Protein AF-A0A438JKS6-F1 (afdb_monomer_lite)

Organism: Vitis vinifera (NCBI:txid29760)

Secondary structure (DSSP, 8-state):
--THHHHHHHHHHHHH---------------PPP-TTTTHHHHHHHTT-SS---------------------------SSPPPPGGGGG-SSTTT-TT-SPPPPPPP-SEEEETTEEEESS--PPPTTTTT----S---SS--HHHHHHHHHHHHHHHHHHHHHHHHH-GGGHHHHHHHHHHHHHHHHHHHHHHHHHHHHHHHHHHHHHHHHHHHHHHHHHHHHHHHHHHHHHHHHHHHHHHHHHHHHT-

Structure (mmCIF, N/CA/C/O backbone):
data_AF-A0A438JKS6-F1
#
_entry.id   AF-A0A438JKS6-F1
#
loop_
_atom_site.group_PDB
_atom_site.id
_atom_site.type_symbol
_atom_site.label_atom_id
_atom_site.label_alt_id
_atom_site.label_comp_id
_atom_site.label_asym_id
_atom_site.label_entity_id
_atom_site.label_seq_id
_atom_site.pdbx_PDB_ins_code
_atom_site.Cartn_x
_atom_site.Cartn_y
_atom_site.Cartn_z
_atom_site.occupancy
_atom_site.B_iso_or_equiv
_atom_site.auth_seq_id
_atom_site.auth_comp_id
_atom_site.auth_asym_id
_atom_site.auth_atom_id
_atom_site.pdbx_PDB_model_num
ATOM 1 N N . MET A 1 1 ? -8.478 -15.144 5.777 1.00 33.56 1 MET A N 1
ATOM 2 C CA . MET A 1 1 ? -7.401 -14.224 6.202 1.00 33.56 1 MET A CA 1
ATOM 3 C C . MET A 1 1 ? -7.834 -12.827 5.824 1.00 33.56 1 MET A C 1
ATOM 5 O O . MET A 1 1 ? -8.125 -12.601 4.659 1.00 33.56 1 MET A O 1
ATOM 9 N N . SER A 1 2 ? -8.000 -11.948 6.807 1.00 29.03 2 SER A N 1
ATOM 10 C CA . SER A 1 2 ? -8.488 -10.594 6.555 1.00 29.03 2 SER A CA 1
ATOM 11 C C . SER A 1 2 ? -7.362 -9.730 5.964 1.00 29.03 2 SER A C 1
ATOM 13 O O . SER A 1 2 ? -6.235 -9.837 6.456 1.00 29.03 2 SER A O 1
ATOM 15 N N . PRO A 1 3 ? -7.615 -8.886 4.945 1.00 36.28 3 PRO A N 1
ATOM 16 C CA . PRO A 1 3 ? -6.591 -8.073 4.271 1.00 36.28 3 PRO A CA 1
ATOM 17 C C . PRO A 1 3 ? -5.829 -7.102 5.195 1.00 36.28 3 PRO A C 1
ATOM 19 O O . PRO A 1 3 ? -4.810 -6.545 4.793 1.00 36.28 3 PRO A O 1
ATOM 22 N N . TYR A 1 4 ? -6.261 -6.937 6.448 1.00 40.06 4 TYR A N 1
ATOM 23 C CA . TYR A 1 4 ? -5.635 -6.057 7.436 1.00 40.06 4 TYR A CA 1
ATOM 24 C C . TYR A 1 4 ? -4.245 -6.518 7.922 1.00 40.06 4 TYR A C 1
ATOM 26 O O . TYR A 1 4 ? -3.460 -5.675 8.352 1.00 40.06 4 TYR A O 1
ATOM 34 N N . SER A 1 5 ? -3.876 -7.805 7.817 1.00 33.75 5 SER A N 1
ATOM 35 C CA . SER A 1 5 ? -2.591 -8.294 8.368 1.00 33.75 5 SER A CA 1
ATOM 36 C C . SER A 1 5 ? -1.358 -7.884 7.549 1.00 33.75 5 SER A C 1
ATOM 38 O O . SER A 1 5 ? -0.275 -7.712 8.102 1.00 33.75 5 SER A O 1
ATOM 40 N N . LEU A 1 6 ? -1.510 -7.693 6.236 1.00 38.75 6 LEU A N 1
ATOM 41 C CA . LEU A 1 6 ? -0.429 -7.241 5.346 1.00 38.75 6 LEU A CA 1
ATOM 42 C C . LEU A 1 6 ? -0.169 -5.730 5.460 1.00 38.75 6 LEU A C 1
ATOM 44 O O . LEU A 1 6 ? 0.929 -5.264 5.156 1.00 38.75 6 LEU A O 1
ATOM 48 N N . VAL A 1 7 ? -1.149 -4.965 5.949 1.00 46.59 7 VAL A N 1
ATOM 49 C CA . VAL A 1 7 ? -1.045 -3.506 6.097 1.00 46.59 7 VAL A CA 1
ATOM 50 C C . VAL A 1 7 ? -0.086 -3.120 7.232 1.00 46.59 7 VAL A C 1
ATOM 52 O O . VAL A 1 7 ? 0.659 -2.151 7.090 1.00 46.59 7 VAL A O 1
ATOM 55 N N . CYS A 1 8 ? -0.013 -3.913 8.307 1.00 40.25 8 CYS A N 1
ATOM 56 C CA . CYS A 1 8 ? 0.903 -3.665 9.429 1.00 40.25 8 CYS A CA 1
ATOM 57 C C . CYS A 1 8 ? 2.386 -3.865 9.075 1.00 40.25 8 CYS A C 1
ATOM 59 O O . CYS A 1 8 ? 3.236 -3.145 9.593 1.00 40.25 8 CYS A O 1
ATOM 61 N N . ILE A 1 9 ? 2.714 -4.799 8.176 1.00 43.12 9 ILE A N 1
ATOM 62 C CA . ILE A 1 9 ? 4.112 -5.095 7.816 1.00 43.12 9 ILE A CA 1
ATOM 63 C C . ILE A 1 9 ? 4.700 -3.974 6.941 1.00 43.12 9 ILE A C 1
ATOM 65 O O . ILE A 1 9 ? 5.855 -3.594 7.113 1.00 43.12 9 ILE A O 1
ATOM 69 N N . ALA A 1 10 ? 3.893 -3.368 6.063 1.00 39.31 10 ALA A N 1
ATOM 70 C CA . ALA A 1 10 ? 4.326 -2.230 5.248 1.00 39.31 10 ALA A CA 1
ATOM 71 C C . ALA A 1 10 ? 4.466 -0.924 6.058 1.00 39.31 10 ALA A C 1
ATOM 73 O O . ALA A 1 10 ? 5.314 -0.093 5.736 1.00 39.31 10 ALA A O 1
ATOM 74 N N . ALA A 1 11 ? 3.676 -0.749 7.127 1.00 43.50 11 ALA A N 1
ATOM 75 C CA . ALA A 1 11 ? 3.741 0.430 7.994 1.00 43.50 11 ALA A CA 1
ATOM 76 C C . ALA A 1 11 ? 5.076 0.540 8.758 1.00 43.50 11 ALA A C 1
ATOM 78 O O . ALA A 1 11 ? 5.565 1.644 8.984 1.00 43.50 11 ALA A O 1
ATOM 79 N N . LEU A 1 12 ? 5.706 -0.590 9.095 1.00 46.19 12 LEU A N 1
ATOM 80 C CA . LEU A 1 12 ? 7.035 -0.615 9.716 1.00 46.19 12 LEU A CA 1
ATOM 81 C C . LEU A 1 12 ? 8.143 -0.164 8.751 1.00 46.19 12 LEU A C 1
ATOM 83 O O . LEU A 1 12 ? 9.063 0.526 9.175 1.00 46.19 12 LEU A O 1
ATOM 87 N N . HIS A 1 13 ? 8.031 -0.460 7.455 1.00 43.19 13 HIS A N 1
ATOM 88 C CA . HIS A 1 13 ? 9.034 -0.033 6.472 1.00 43.19 13 HIS A CA 1
ATOM 89 C C . HIS A 1 13 ? 9.020 1.486 6.238 1.00 43.19 13 HIS A C 1
ATOM 91 O O . HIS A 1 13 ? 10.069 2.095 6.084 1.00 43.19 13 HIS A O 1
ATOM 97 N N . VAL A 1 14 ? 7.845 2.124 6.282 1.00 44.59 14 VAL A N 1
ATOM 98 C CA . VAL A 1 14 ? 7.713 3.582 6.086 1.00 44.59 14 VAL A CA 1
ATOM 99 C C . VAL A 1 14 ? 8.190 4.385 7.307 1.00 44.59 14 VAL A C 1
ATOM 101 O O . VAL A 1 14 ? 8.540 5.555 7.181 1.00 44.59 14 VAL A O 1
ATOM 104 N N . ILE A 1 15 ? 8.221 3.779 8.498 1.00 42.91 15 ILE A N 1
ATOM 105 C CA . ILE A 1 15 ? 8.655 4.457 9.731 1.00 42.91 15 ILE A CA 1
ATOM 106 C C . ILE A 1 15 ? 10.175 4.346 9.951 1.00 42.91 15 ILE A C 1
ATOM 108 O O . ILE A 1 15 ? 10.743 5.229 10.592 1.00 42.91 15 ILE A O 1
ATOM 112 N N . TYR A 1 16 ? 10.835 3.310 9.420 1.00 42.34 16 TYR A N 1
ATOM 113 C CA . TYR A 1 16 ? 12.239 2.999 9.728 1.00 42.34 16 TYR A CA 1
ATOM 114 C C . TYR A 1 16 ? 13.240 3.207 8.578 1.00 42.34 16 TYR A C 1
ATOM 116 O O . TYR A 1 16 ? 14.436 3.066 8.818 1.00 42.34 16 TYR A O 1
ATOM 124 N N . ASP A 1 17 ? 12.801 3.582 7.373 1.00 37.00 17 ASP A N 1
ATOM 125 C CA . ASP A 1 17 ? 13.686 3.765 6.205 1.00 37.00 17 ASP A CA 1
ATOM 126 C C . ASP A 1 17 ? 14.121 5.228 5.983 1.00 37.00 17 ASP A C 1
ATOM 128 O O . ASP A 1 17 ? 14.167 5.732 4.867 1.00 37.00 17 ASP A O 1
ATOM 132 N N . GLU A 1 18 ? 14.437 5.929 7.073 1.00 37.00 18 GLU A N 1
ATOM 133 C CA . GLU A 1 18 ? 15.181 7.193 7.036 1.00 37.00 18 GLU A CA 1
ATOM 134 C C . GLU A 1 18 ? 16.476 6.985 7.829 1.00 37.00 18 GLU A C 1
ATOM 136 O O . GLU A 1 18 ? 16.593 7.347 9.003 1.00 37.00 18 GLU A O 1
ATOM 141 N N . GLY A 1 19 ? 17.449 6.326 7.193 1.00 32.12 19 GLY A N 1
ATOM 142 C CA . GLY A 1 19 ? 18.841 6.412 7.627 1.00 32.12 19 GLY A CA 1
ATOM 143 C C . GLY A 1 19 ? 19.309 7.872 7.544 1.00 32.12 19 GLY A C 1
ATOM 144 O O . GLY A 1 19 ? 18.881 8.597 6.645 1.00 32.12 19 GLY A O 1
ATOM 145 N N . PRO A 1 20 ? 20.158 8.347 8.471 1.00 33.03 20 PRO A N 1
ATOM 146 C CA . PRO A 1 20 ? 20.520 9.754 8.516 1.00 33.03 20 PRO A CA 1
ATOM 147 C C . PRO A 1 20 ? 21.321 10.129 7.266 1.00 33.03 20 PRO A C 1
ATOM 149 O O . PRO A 1 20 ? 22.361 9.538 6.973 1.00 33.03 20 PRO A O 1
ATOM 152 N N . THR A 1 21 ? 20.858 11.151 6.550 1.00 33.53 21 THR A N 1
ATOM 153 C CA . THR A 1 21 ? 21.679 11.889 5.590 1.00 33.53 21 THR A CA 1
ATOM 154 C C . THR A 1 21 ? 22.879 12.465 6.338 1.00 33.53 21 THR A C 1
ATOM 156 O O . THR A 1 21 ? 22.723 13.311 7.217 1.00 33.53 21 THR A O 1
ATOM 159 N N . SER A 1 22 ? 24.070 11.963 6.023 1.00 26.17 22 SER A N 1
ATOM 160 C CA . SER A 1 22 ? 25.330 12.350 6.648 1.00 26.17 22 SER A CA 1
ATOM 161 C C . SER A 1 22 ? 25.683 13.814 6.381 1.00 26.17 22 SER A C 1
ATOM 163 O O . SER A 1 22 ? 25.861 14.186 5.222 1.00 26.17 22 SER A O 1
ATOM 165 N N . THR A 1 23 ? 25.937 14.576 7.443 1.00 31.39 23 THR A N 1
ATOM 166 C CA . THR A 1 23 ? 27.013 15.576 7.485 1.00 31.39 23 THR A CA 1
ATOM 167 C C . THR A 1 23 ? 27.609 15.601 8.895 1.00 31.39 23 THR A C 1
ATOM 169 O O . THR A 1 23 ? 26.876 15.794 9.858 1.00 31.39 23 THR A O 1
ATOM 172 N N . ASP A 1 24 ? 28.931 15.427 8.945 1.00 25.25 24 ASP A N 1
ATOM 173 C CA . ASP A 1 24 ? 29.884 15.596 10.054 1.00 25.25 24 ASP A CA 1
ATOM 174 C C . ASP A 1 24 ? 30.029 14.537 11.171 1.00 25.25 24 ASP A C 1
ATOM 176 O O . ASP A 1 24 ? 29.167 14.332 12.015 1.00 25.25 24 ASP A O 1
ATOM 180 N N . GLY A 1 25 ? 31.215 13.904 11.167 1.00 28.62 25 GLY A N 1
ATOM 181 C CA . GLY A 1 25 ? 32.227 14.078 12.217 1.00 28.62 25 GLY A CA 1
ATOM 182 C C . GLY A 1 25 ? 31.977 13.504 13.616 1.00 28.62 25 GLY A C 1
ATOM 183 O O . GLY A 1 25 ? 31.299 14.119 14.424 1.00 28.62 25 GLY A O 1
ATOM 184 N N . THR A 1 26 ? 32.705 12.419 13.922 1.00 29.67 26 THR A N 1
ATOM 185 C CA . THR A 1 26 ? 33.167 11.982 15.263 1.00 29.67 26 THR A CA 1
ATOM 186 C C . THR A 1 26 ? 32.095 11.657 16.314 1.00 29.67 26 THR A C 1
ATOM 188 O O . THR A 1 26 ? 31.571 12.548 16.962 1.00 29.67 26 THR A O 1
ATOM 191 N N . ASP A 1 27 ? 31.819 10.373 16.563 1.00 25.69 27 ASP A N 1
ATOM 192 C CA . ASP A 1 27 ? 32.458 9.617 17.656 1.00 25.69 27 ASP A CA 1
ATOM 193 C C . ASP A 1 27 ? 31.927 8.172 17.700 1.00 25.69 27 ASP A C 1
ATOM 195 O O . ASP A 1 27 ? 30.746 7.899 17.468 1.00 25.69 27 ASP A O 1
ATOM 199 N N . ALA A 1 28 ? 32.817 7.223 17.970 1.00 35.25 28 ALA A N 1
ATOM 200 C CA . ALA A 1 28 ? 32.499 5.805 18.047 1.00 35.25 28 ALA A CA 1
ATOM 201 C C . ALA A 1 28 ? 32.073 5.445 19.477 1.00 35.25 28 ALA A C 1
ATOM 203 O O . ALA A 1 28 ? 32.872 5.505 20.406 1.00 35.25 28 ALA A O 1
ATOM 204 N N . THR A 1 29 ? 30.833 4.993 19.675 1.00 28.16 29 THR A N 1
ATOM 205 C CA . THR A 1 29 ? 30.467 4.195 20.856 1.00 28.16 29 THR A CA 1
ATOM 206 C C . THR A 1 29 ? 29.453 3.128 20.467 1.00 28.16 29 THR A C 1
ATOM 208 O O . THR A 1 29 ? 28.267 3.367 20.254 1.00 28.16 29 THR A O 1
ATOM 211 N N . THR A 1 30 ? 29.980 1.914 20.371 1.00 38.38 30 THR A N 1
ATOM 212 C CA . THR A 1 30 ? 29.298 0.646 20.141 1.00 38.38 30 THR A CA 1
ATOM 213 C C . THR A 1 30 ? 28.184 0.414 21.166 1.00 38.38 30 THR A C 1
ATOM 215 O O . THR A 1 30 ? 28.447 0.121 22.331 1.00 38.38 30 THR A O 1
ATOM 218 N N . ARG A 1 31 ? 26.924 0.454 20.726 1.00 29.67 31 ARG A N 1
ATOM 219 C CA . ARG A 1 31 ? 25.822 -0.272 21.376 1.00 29.67 31 ARG A CA 1
ATOM 220 C C . ARG A 1 31 ? 25.184 -1.186 20.340 1.00 29.67 31 ARG A C 1
ATOM 222 O O . ARG A 1 31 ? 24.589 -0.725 19.372 1.00 29.67 31 ARG A O 1
ATOM 229 N N . ALA A 1 32 ? 25.386 -2.486 20.531 1.00 28.47 32 ALA A N 1
ATOM 230 C CA . ALA A 1 32 ? 24.865 -3.535 19.669 1.00 28.47 32 ALA A CA 1
ATOM 231 C C . ALA A 1 32 ? 23.328 -3.446 19.572 1.00 28.47 32 ALA A C 1
ATOM 233 O O . ALA A 1 32 ? 22.668 -3.354 20.612 1.00 28.47 32 ALA A O 1
ATOM 234 N N . PRO A 1 33 ? 22.734 -3.488 18.367 1.00 31.78 33 PRO A N 1
ATOM 235 C CA . PRO A 1 33 ? 21.290 -3.553 18.233 1.00 31.78 33 PRO A CA 1
ATOM 236 C C . PRO A 1 33 ? 20.800 -4.945 18.644 1.00 31.78 33 PRO A C 1
ATOM 238 O O . PRO A 1 33 ? 21.305 -5.973 18.189 1.00 31.78 33 PRO A O 1
ATOM 241 N N . ILE A 1 34 ? 19.797 -4.963 19.521 1.00 34.03 34 ILE A N 1
ATOM 242 C CA . ILE A 1 34 ? 19.031 -6.153 19.887 1.00 34.03 34 ILE A CA 1
ATOM 243 C C . ILE A 1 34 ? 18.488 -6.763 18.591 1.00 34.03 34 ILE A C 1
ATOM 245 O O . ILE A 1 34 ? 17.737 -6.127 17.852 1.00 34.03 34 ILE A O 1
ATOM 249 N N . ASN A 1 35 ? 18.914 -7.988 18.297 1.00 34.81 35 ASN A N 1
ATOM 250 C CA . ASN A 1 35 ? 18.598 -8.682 17.058 1.00 34.81 35 ASN A CA 1
ATOM 251 C C . ASN A 1 35 ? 17.134 -9.156 17.092 1.00 34.81 35 ASN A C 1
ATOM 253 O O . ASN A 1 35 ? 16.821 -10.277 17.492 1.00 34.81 35 ASN A O 1
ATOM 257 N N . LEU A 1 36 ? 16.220 -8.269 16.690 1.00 38.56 36 LEU A N 1
ATOM 258 C CA . LEU A 1 36 ? 14.772 -8.499 16.620 1.00 38.56 36 LEU A CA 1
ATOM 259 C C . LEU A 1 36 ? 14.363 -9.429 15.452 1.00 38.56 36 LEU A C 1
ATOM 261 O O . LEU A 1 36 ? 13.179 -9.576 15.162 1.00 38.56 36 LEU A O 1
ATOM 265 N N . ALA A 1 37 ? 15.325 -10.086 14.792 1.00 37.31 37 ALA A N 1
ATOM 266 C CA . ALA A 1 37 ? 15.090 -11.076 13.739 1.00 37.31 37 ALA A CA 1
ATOM 267 C C . ALA A 1 37 ? 14.585 -12.434 14.272 1.00 37.31 37 ALA A C 1
ATOM 269 O O . ALA A 1 37 ? 14.104 -13.260 13.497 1.00 37.31 37 ALA A O 1
ATOM 270 N N . LEU A 1 38 ? 14.657 -12.674 15.587 1.00 41.88 38 LEU A N 1
ATOM 271 C CA . LEU A 1 38 ? 14.276 -13.957 16.195 1.00 41.88 38 LEU A CA 1
ATOM 272 C C . LEU A 1 38 ? 12.879 -13.980 16.835 1.00 41.88 38 LEU A C 1
ATOM 274 O O . LEU A 1 38 ? 12.386 -15.061 17.147 1.00 41.88 38 LEU A O 1
ATOM 278 N N . LEU A 1 39 ? 12.209 -12.834 17.014 1.00 40.88 39 LEU A N 1
ATOM 279 C CA . LEU A 1 39 ? 10.917 -12.801 17.720 1.00 40.88 39 LEU A CA 1
ATOM 280 C C . LEU A 1 39 ? 9.689 -12.886 16.795 1.00 40.88 39 LEU A C 1
ATOM 282 O O . LEU A 1 39 ? 8.607 -13.276 17.227 1.00 40.88 39 LEU A O 1
ATOM 286 N N . VAL A 1 40 ? 9.852 -12.559 15.513 1.00 47.69 40 VAL A N 1
ATOM 287 C CA . VAL A 1 40 ? 8.757 -12.527 14.527 1.00 47.69 40 VAL A CA 1
ATOM 288 C C . VAL A 1 40 ? 8.352 -13.931 14.028 1.00 47.69 40 VAL A C 1
ATOM 290 O O . VAL A 1 40 ? 7.155 -14.175 13.868 1.00 47.69 40 VAL A O 1
ATOM 293 N N . PRO A 1 41 ? 9.265 -14.913 13.848 1.00 43.22 41 PRO A N 1
ATOM 294 C CA . PRO A 1 41 ? 8.869 -16.251 13.387 1.00 43.22 41 PRO A CA 1
ATOM 295 C C . PRO A 1 41 ? 8.170 -17.110 14.452 1.00 43.22 41 PRO A C 1
ATOM 297 O O . PRO A 1 41 ? 7.477 -18.068 14.104 1.00 43.22 41 PRO A O 1
ATOM 300 N N . SER A 1 42 ? 8.360 -16.800 15.736 1.00 35.50 42 SER A N 1
ATOM 301 C CA . SER A 1 42 ? 7.876 -17.615 16.859 1.00 35.50 42 SER A CA 1
ATOM 302 C C . SER A 1 42 ? 6.372 -17.445 17.084 1.00 35.50 42 SER A C 1
ATOM 304 O O . SER A 1 42 ? 5.664 -18.424 17.300 1.00 35.50 42 SER A O 1
ATOM 306 N N . LEU A 1 43 ? 5.855 -16.222 16.930 1.00 38.44 43 LEU A N 1
ATOM 307 C CA . LEU A 1 43 ? 4.422 -15.936 17.070 1.00 38.44 43 LEU A CA 1
ATOM 308 C C . LEU A 1 43 ? 3.610 -16.357 15.834 1.00 38.44 43 LEU A C 1
ATOM 310 O O . LEU A 1 43 ? 2.445 -16.731 15.960 1.00 38.44 43 LEU A O 1
ATOM 314 N N . LEU A 1 44 ? 4.234 -16.383 14.649 1.00 41.69 44 LEU A N 1
ATOM 315 C CA . LEU A 1 44 ? 3.592 -16.829 13.407 1.00 41.69 44 LEU A CA 1
ATOM 316 C C . LEU A 1 44 ? 3.386 -18.355 13.365 1.00 41.69 44 LEU A C 1
ATOM 318 O O . LEU A 1 44 ? 2.476 -18.839 12.694 1.00 41.69 44 LEU A O 1
ATOM 322 N N . ARG A 1 45 ? 4.199 -19.123 14.103 1.00 37.22 45 ARG A N 1
ATOM 323 C CA . ARG A 1 45 ? 4.121 -20.592 14.139 1.00 37.22 45 ARG A CA 1
ATOM 324 C C . ARG A 1 45 ? 3.031 -21.112 15.086 1.00 37.22 45 ARG A C 1
ATOM 326 O O . ARG A 1 45 ? 2.440 -22.147 14.796 1.00 37.22 45 ARG A O 1
ATOM 333 N N . CYS A 1 46 ? 2.700 -20.372 16.147 1.00 34.50 46 CYS A N 1
ATOM 334 C CA . CYS A 1 46 ? 1.626 -20.741 17.079 1.00 34.50 46 CYS A CA 1
ATOM 335 C C . CYS A 1 46 ? 0.216 -20.561 16.486 1.00 34.50 46 CYS A C 1
ATOM 337 O O . CYS A 1 46 ? -0.691 -21.295 16.851 1.00 34.50 46 CYS A O 1
ATOM 339 N N . LEU A 1 47 ? 0.029 -19.634 15.539 1.00 38.22 47 LEU A N 1
ATOM 340 C CA . LEU A 1 47 ? -1.279 -19.349 14.925 1.00 38.22 47 LEU A CA 1
ATOM 341 C C . LEU A 1 47 ? -1.641 -20.264 13.738 1.00 38.22 47 LEU A C 1
ATOM 343 O O . LEU A 1 47 ? -2.771 -20.221 13.260 1.00 38.22 47 LEU A O 1
ATOM 347 N N . VAL A 1 48 ? -0.703 -21.088 13.255 1.00 38.38 48 VAL A N 1
ATOM 348 C CA . VAL A 1 48 ? -0.891 -21.961 12.074 1.00 38.38 48 VAL A CA 1
ATOM 349 C C . VAL A 1 48 ? -1.042 -23.446 12.452 1.00 38.38 48 VAL A C 1
ATOM 351 O O . VAL A 1 48 ? -1.452 -24.253 11.624 1.00 38.38 48 VAL A O 1
ATOM 354 N N . ALA A 1 49 ? -0.772 -23.830 13.703 1.00 33.38 49 ALA A N 1
ATOM 355 C CA . ALA A 1 49 ? -0.596 -25.233 14.089 1.00 33.38 49 ALA A CA 1
ATOM 356 C C . ALA A 1 49 ? -1.864 -26.011 14.514 1.00 33.38 49 ALA A C 1
ATOM 358 O O . ALA A 1 49 ? -1.736 -27.166 14.902 1.00 33.38 49 ALA A O 1
ATOM 359 N N . GLU A 1 50 ? -3.082 -25.465 14.422 1.00 36.19 50 GLU A N 1
ATOM 360 C CA . GLU A 1 50 ? -4.269 -26.120 15.019 1.00 36.19 50 GLU A CA 1
ATOM 361 C C . GLU A 1 50 ? -5.210 -26.853 14.039 1.00 36.19 50 GLU A C 1
ATOM 363 O O . GLU A 1 50 ? -6.348 -27.160 14.386 1.00 36.19 50 GLU A O 1
ATOM 368 N N . LYS A 1 51 ? -4.790 -27.170 12.804 1.00 32.75 51 LYS A N 1
ATOM 369 C CA . LYS A 1 51 ? -5.661 -27.912 11.864 1.00 32.75 51 LYS A CA 1
ATOM 370 C C . LYS A 1 51 ? -4.944 -28.861 10.905 1.00 32.75 51 LYS A C 1
ATOM 372 O O . LYS A 1 51 ? -5.140 -28.767 9.701 1.00 32.75 51 LYS A O 1
ATOM 377 N N . THR A 1 52 ? -4.207 -29.847 11.409 1.00 31.16 52 THR A N 1
ATOM 378 C CA . THR A 1 52 ? -4.017 -31.103 10.656 1.00 31.16 52 THR A CA 1
ATOM 379 C C . THR A 1 52 ? -3.785 -32.284 11.595 1.00 31.16 52 THR A C 1
ATOM 381 O O . THR A 1 52 ? -2.643 -32.648 11.859 1.00 31.16 52 THR A O 1
ATOM 384 N N . GLU A 1 53 ? -4.851 -32.936 12.057 1.00 32.62 53 GLU A N 1
ATOM 385 C CA . GLU A 1 53 ? -4.741 -34.308 12.559 1.00 32.62 53 GLU A CA 1
ATOM 386 C C . GLU A 1 53 ? -6.018 -35.096 12.235 1.00 32.62 53 GLU A C 1
ATOM 388 O O . GLU A 1 53 ? -7.088 -34.769 12.737 1.00 32.62 53 GLU A O 1
ATOM 393 N N . GLN A 1 54 ? -5.881 -36.065 11.315 1.00 29.67 54 GLN A N 1
ATOM 394 C CA . GLN A 1 54 ? -6.672 -37.293 11.060 1.00 29.67 54 GLN A CA 1
ATOM 395 C C . GLN A 1 54 ? -6.344 -37.753 9.618 1.00 29.67 54 GLN A C 1
ATOM 397 O O . GLN A 1 54 ? -6.807 -37.162 8.651 1.00 29.67 54 GLN A O 1
ATOM 402 N N . LYS A 1 55 ? -5.296 -38.562 9.395 1.00 26.41 55 LYS A N 1
ATOM 403 C CA . LYS A 1 55 ? -5.191 -40.038 9.514 1.00 26.41 55 LYS A CA 1
ATOM 404 C C . LYS A 1 55 ? -6.015 -40.791 8.454 1.00 26.41 55 LYS A C 1
ATOM 406 O O . LYS A 1 55 ? -7.236 -40.745 8.494 1.00 26.41 55 LYS A O 1
ATOM 411 N N . GLY A 1 56 ? -5.342 -41.576 7.598 1.00 25.69 56 GLY A N 1
ATOM 412 C CA . GLY A 1 56 ? -5.978 -42.737 6.955 1.00 25.69 56 GLY A CA 1
ATOM 413 C C . GLY A 1 56 ? -5.492 -43.153 5.563 1.00 25.69 56 GLY A C 1
ATOM 414 O O . GLY A 1 56 ? -6.138 -42.833 4.580 1.00 25.69 56 GLY A O 1
ATOM 415 N N . GLU A 1 57 ? -4.411 -43.937 5.537 1.00 25.41 57 GLU A N 1
ATOM 416 C CA . GLU A 1 57 ? -4.187 -45.131 4.695 1.00 25.41 57 GLU A CA 1
ATOM 417 C C . GLU A 1 57 ? -4.216 -45.058 3.155 1.00 25.41 57 GLU A C 1
ATOM 419 O O . GLU A 1 57 ? -5.229 -44.848 2.492 1.00 25.41 57 GLU A O 1
ATOM 424 N N . GLY A 1 58 ? -3.065 -45.409 2.573 1.00 39.16 58 GLY A N 1
ATOM 425 C CA . GLY A 1 58 ? -2.929 -45.703 1.157 1.00 39.16 58 GLY A CA 1
ATOM 426 C C . GLY A 1 58 ? -3.632 -46.998 0.749 1.00 39.16 58 GLY A C 1
ATOM 427 O O . GLY A 1 58 ? -3.458 -48.049 1.365 1.00 39.16 58 GLY A O 1
ATOM 428 N N . LYS A 1 59 ? -4.338 -46.939 -0.380 1.00 28.14 59 LYS A N 1
ATOM 429 C CA . LYS A 1 59 ? -4.637 -48.104 -1.213 1.00 28.14 59 LYS A CA 1
ATOM 430 C C . LYS A 1 59 ? -4.218 -47.807 -2.646 1.00 28.14 59 LYS A C 1
ATOM 432 O O . LYS A 1 59 ? -4.644 -46.827 -3.250 1.00 28.14 59 LYS A O 1
ATOM 437 N N . LYS A 1 60 ? -3.324 -48.657 -3.157 1.00 36.53 60 LYS A N 1
ATOM 438 C CA . LYS A 1 60 ? -2.932 -48.723 -4.565 1.00 36.53 60 LYS A CA 1
ATOM 439 C C . LYS A 1 60 ? -4.168 -49.131 -5.363 1.00 36.53 60 LYS A C 1
ATOM 441 O O . LYS A 1 60 ? -4.642 -50.251 -5.197 1.00 36.53 60 LYS A O 1
ATOM 446 N N . ASN A 1 61 ? -4.676 -48.249 -6.215 1.00 29.52 61 ASN A N 1
ATOM 447 C CA . ASN A 1 61 ? -5.775 -48.603 -7.101 1.00 29.52 61 ASN A CA 1
ATOM 448 C C . ASN A 1 61 ? -5.203 -49.131 -8.414 1.00 29.52 61 ASN A C 1
ATOM 450 O O . ASN A 1 61 ? -4.695 -48.381 -9.246 1.00 29.52 61 ASN A O 1
ATOM 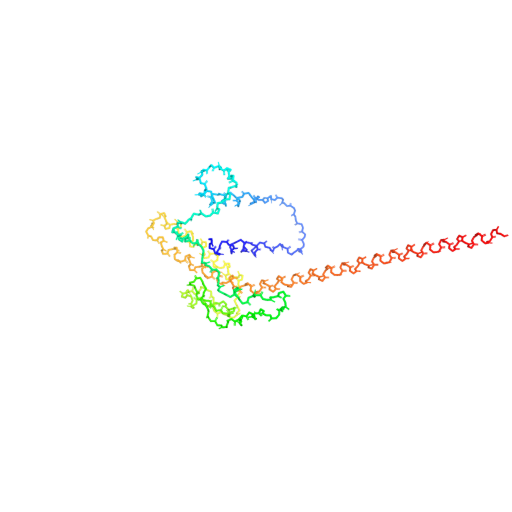454 N N . SER A 1 62 ? -5.272 -50.457 -8.527 1.00 25.56 62 SER A N 1
ATOM 455 C CA . SER A 1 62 ? -5.244 -51.201 -9.779 1.00 25.56 62 SER A CA 1
ATOM 456 C C . SER A 1 62 ? -6.249 -50.597 -10.763 1.00 25.56 62 SER A C 1
ATOM 458 O O . SER A 1 62 ? -7.373 -50.259 -10.387 1.00 25.56 62 SER A O 1
ATOM 460 N N . PHE A 1 63 ? -5.822 -50.435 -12.010 1.00 30.84 63 PHE A N 1
ATOM 461 C CA . PHE A 1 63 ? -6.648 -49.979 -13.118 1.00 30.84 63 PHE A CA 1
ATOM 462 C C . PHE A 1 63 ? -7.474 -51.162 -13.633 1.00 30.84 63 PHE A C 1
ATOM 464 O O . PHE A 1 63 ? -6.920 -52.032 -14.296 1.00 30.84 63 PHE A O 1
ATOM 471 N N . ASP A 1 64 ? -8.779 -51.181 -13.346 1.00 31.70 64 ASP A N 1
ATOM 472 C CA . ASP A 1 64 ? -9.728 -52.104 -13.979 1.00 31.70 64 ASP A CA 1
ATOM 473 C C . ASP A 1 64 ? -10.723 -51.327 -14.867 1.00 31.70 64 ASP A C 1
ATOM 475 O O . ASP A 1 64 ? -11.408 -50.421 -14.377 1.00 31.70 64 ASP A O 1
ATOM 479 N N . PRO A 1 65 ? -10.851 -51.665 -16.167 1.00 33.41 65 PRO A N 1
ATOM 480 C CA . PRO A 1 65 ? -11.816 -51.053 -17.074 1.00 33.41 65 PRO A CA 1
ATOM 481 C C . PRO A 1 65 ? -13.190 -51.720 -16.930 1.00 33.41 65 PRO A C 1
ATOM 483 O O . PRO A 1 65 ? -13.340 -52.913 -17.186 1.00 33.41 65 PRO A O 1
ATOM 486 N N . TRP A 1 66 ? -14.223 -50.950 -16.576 1.00 30.52 66 TRP A N 1
ATOM 487 C CA . TRP A 1 66 ? -15.606 -51.440 -16.526 1.00 30.52 66 TRP A CA 1
ATOM 488 C C . TRP A 1 66 ? -16.503 -50.662 -17.492 1.00 30.52 66 TRP A C 1
ATOM 490 O O . TRP A 1 66 ? -17.115 -49.651 -17.148 1.00 30.52 66 TRP A O 1
ATOM 500 N N . PHE A 1 67 ? -16.600 -51.168 -18.723 1.00 35.44 67 PHE A N 1
ATOM 501 C CA . PHE A 1 67 ? -17.729 -50.884 -19.601 1.00 35.44 67 PHE A CA 1
ATOM 502 C C . PHE A 1 67 ? -18.937 -51.689 -19.093 1.00 35.44 67 PHE A C 1
ATOM 504 O O . PHE A 1 67 ? -18.839 -52.889 -18.853 1.00 35.44 67 PHE A O 1
ATOM 511 N N . ASN A 1 68 ? -20.087 -51.020 -19.001 1.00 43.44 68 ASN A N 1
ATOM 512 C CA . ASN A 1 68 ? -21.430 -51.603 -18.934 1.00 43.44 68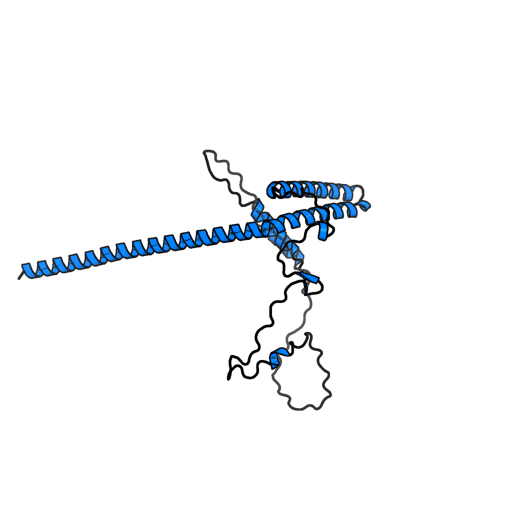 ASN A CA 1
ATOM 513 C C . ASN A 1 68 ? -21.936 -52.149 -17.579 1.00 43.44 68 ASN A C 1
ATOM 515 O O . ASN A 1 68 ? -22.069 -53.352 -17.374 1.00 43.44 68 ASN A O 1
ATOM 519 N N . ARG A 1 69 ? -22.395 -51.246 -16.698 1.00 37.41 69 ARG A N 1
ATOM 520 C CA . ARG A 1 69 ? -23.429 -51.563 -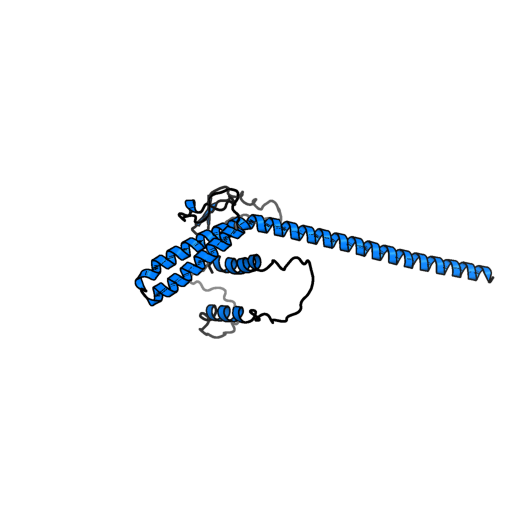15.693 1.00 37.41 69 ARG A CA 1
ATOM 521 C C . ARG A 1 69 ? -24.597 -50.586 -15.852 1.00 37.41 69 ARG A C 1
ATOM 523 O O . ARG A 1 69 ? -24.469 -49.404 -15.544 1.00 37.41 69 ARG A O 1
ATOM 530 N N . LYS A 1 70 ? -25.741 -51.078 -16.344 1.00 43.06 70 LYS A N 1
ATOM 531 C CA . LYS A 1 70 ? -27.021 -50.353 -16.345 1.00 43.06 70 LYS A CA 1
ATOM 532 C C . LYS A 1 70 ? -27.488 -50.184 -14.896 1.00 43.06 70 LYS A C 1
ATOM 534 O O . LYS A 1 70 ? -28.109 -51.077 -14.332 1.00 43.06 70 LYS A O 1
ATOM 539 N N . GLY A 1 71 ? -27.154 -49.051 -14.291 1.00 36.62 71 GLY A N 1
ATOM 540 C CA . GLY A 1 71 ? -27.583 -48.661 -12.952 1.00 36.62 71 GLY A CA 1
ATOM 541 C C . GLY A 1 71 ? -27.913 -47.174 -12.933 1.00 36.62 71 GLY A C 1
ATOM 542 O O . GLY A 1 71 ? -27.156 -46.362 -13.458 1.00 36.62 71 GLY A O 1
ATOM 543 N N . LYS A 1 72 ? -29.074 -46.832 -12.371 1.00 39.84 72 LYS A N 1
ATOM 544 C CA . LYS A 1 72 ? -29.618 -45.474 -12.242 1.00 39.84 72 LYS A CA 1
ATOM 545 C C . LYS A 1 72 ? -28.546 -44.525 -11.686 1.00 39.84 72 LYS A C 1
ATOM 547 O O . LYS A 1 72 ? -28.135 -44.664 -10.536 1.00 39.84 72 LYS A O 1
ATOM 552 N N . LEU A 1 73 ? -28.076 -43.603 -12.529 1.00 39.84 73 LEU A N 1
ATOM 553 C CA . LEU A 1 73 ? -26.997 -42.670 -12.217 1.00 39.84 73 LEU A CA 1
ATOM 554 C C . LEU A 1 73 ? -27.458 -41.754 -11.073 1.00 39.84 73 LEU A C 1
ATOM 556 O O . LEU A 1 73 ? -28.292 -40.870 -11.267 1.00 39.84 73 LEU A O 1
ATOM 560 N N . ARG A 1 74 ? -26.949 -41.977 -9.858 1.00 40.03 74 ARG A N 1
ATOM 561 C CA . ARG A 1 74 ? -26.992 -40.944 -8.821 1.00 40.03 74 ARG A CA 1
ATOM 562 C C . ARG A 1 74 ? -26.084 -39.837 -9.341 1.00 40.03 74 ARG A C 1
ATOM 564 O O . ARG A 1 74 ? -24.891 -40.077 -9.506 1.00 40.03 74 ARG A O 1
ATOM 571 N N . MET A 1 75 ? -26.651 -38.678 -9.675 1.00 51.09 75 MET A N 1
ATOM 572 C CA . MET A 1 75 ? -25.859 -37.503 -10.032 1.00 51.09 75 MET A CA 1
ATOM 573 C C . MET A 1 75 ? -24.899 -37.252 -8.874 1.00 51.09 75 MET A C 1
ATOM 575 O O . MET A 1 75 ? -25.332 -36.940 -7.766 1.00 51.09 75 MET A O 1
ATOM 579 N N . ALA A 1 76 ? -23.607 -37.468 -9.108 1.00 54.94 76 ALA A N 1
ATOM 580 C CA . ALA A 1 76 ? -22.585 -36.985 -8.205 1.00 54.94 76 ALA A CA 1
ATOM 581 C C . ALA A 1 76 ? -22.748 -35.463 -8.178 1.00 54.94 76 ALA A C 1
ATOM 583 O O . ALA A 1 76 ? -22.507 -34.800 -9.187 1.00 54.94 76 ALA A O 1
ATOM 584 N N . THR A 1 77 ? -23.255 -34.918 -7.073 1.00 61.75 77 THR A N 1
ATOM 585 C CA . THR A 1 77 ? -23.322 -33.471 -6.878 1.00 61.75 77 THR A CA 1
ATOM 586 C C . THR A 1 77 ? -21.888 -32.965 -6.904 1.00 61.75 77 THR A C 1
ATOM 588 O O . THR A 1 77 ? -21.124 -33.212 -5.973 1.00 61.75 77 THR A O 1
ATOM 591 N N . ALA A 1 78 ? -21.489 -32.342 -8.011 1.00 69.62 78 ALA A N 1
ATOM 592 C CA . ALA A 1 78 ? -20.169 -31.752 -8.136 1.00 69.62 78 ALA A CA 1
ATOM 593 C C . ALA A 1 78 ? -19.997 -30.682 -7.047 1.00 69.62 78 ALA A C 1
ATOM 595 O O . ALA A 1 78 ? -20.882 -29.855 -6.842 1.00 69.62 78 ALA A O 1
ATOM 596 N N . THR A 1 79 ? -18.853 -30.693 -6.360 1.00 86.19 79 THR A N 1
ATOM 597 C CA . THR A 1 79 ? -18.505 -29.725 -5.302 1.00 86.19 79 THR A CA 1
ATOM 598 C C . THR A 1 79 ? -18.462 -28.279 -5.809 1.00 86.19 79 THR A C 1
ATOM 600 O O . THR A 1 79 ? -18.583 -27.344 -5.024 1.00 86.19 79 THR A O 1
ATOM 603 N N . TYR A 1 80 ? -18.309 -28.088 -7.120 1.00 86.44 80 TYR A N 1
ATOM 604 C CA . TYR A 1 80 ? -18.203 -26.785 -7.766 1.00 86.44 80 TYR A CA 1
ATOM 605 C C . TYR A 1 80 ? -19.264 -26.628 -8.858 1.00 86.44 80 TYR A C 1
ATOM 607 O O . TYR A 1 80 ? -19.625 -27.620 -9.502 1.00 86.44 80 TYR A O 1
ATOM 615 N N . PRO A 1 81 ? -19.756 -25.396 -9.090 1.00 86.00 81 PRO A N 1
ATOM 616 C CA . PRO A 1 81 ? -20.692 -25.140 -10.172 1.00 86.00 81 PRO A CA 1
ATOM 617 C C . PRO A 1 81 ? -20.049 -25.488 -11.524 1.00 86.00 81 PRO A C 1
ATOM 619 O O . PRO A 1 81 ? -18.837 -25.312 -11.695 1.00 86.00 81 PRO A O 1
ATOM 622 N N . PRO A 1 82 ? -20.835 -25.973 -12.500 1.00 85.81 82 PRO A N 1
ATOM 623 C CA . PRO A 1 82 ? -20.329 -26.179 -13.848 1.00 85.81 82 PRO A CA 1
ATOM 624 C C . PRO A 1 82 ? -19.853 -24.843 -14.440 1.00 85.81 82 PRO A C 1
ATOM 626 O O . PRO A 1 82 ? -20.403 -23.789 -14.101 1.00 85.81 82 PRO A O 1
ATOM 629 N N . PRO A 1 83 ? -18.851 -24.865 -15.336 1.00 87.69 83 PRO A N 1
ATOM 630 C CA . PRO A 1 83 ? -18.371 -23.649 -15.970 1.00 87.69 83 PRO A CA 1
ATOM 631 C C . PRO A 1 83 ? -19.511 -22.954 -16.734 1.00 87.69 83 PRO A C 1
ATOM 633 O O . PRO A 1 83 ? -20.383 -23.637 -17.289 1.00 87.69 83 PRO A O 1
ATOM 636 N N . PRO A 1 84 ? -19.502 -21.610 -16.809 1.00 86.00 84 PRO A N 1
ATOM 637 C CA . PRO A 1 84 ? -20.476 -20.856 -17.587 1.00 86.00 84 PRO A CA 1
ATOM 638 C C . PRO A 1 84 ? -20.581 -21.368 -19.032 1.00 86.00 84 PRO A C 1
ATOM 640 O O . PRO A 1 84 ? -19.569 -21.759 -19.615 1.00 86.00 84 PRO A O 1
ATOM 643 N N . PRO A 1 85 ? -21.769 -21.328 -19.661 1.00 86.19 85 PRO A N 1
ATOM 644 C CA . PRO A 1 85 ? -22.014 -21.959 -20.963 1.00 86.19 85 PRO A CA 1
ATOM 645 C C . PRO A 1 85 ? -21.222 -21.344 -22.132 1.00 86.19 85 PRO A C 1
ATOM 647 O O . PRO A 1 85 ? -21.242 -21.900 -23.231 1.00 86.19 85 PRO A O 1
ATOM 650 N N . TYR A 1 86 ? -20.508 -20.236 -21.908 1.00 81.62 86 TYR A N 1
ATOM 651 C CA . TYR A 1 86 ? -19.725 -19.508 -22.910 1.00 81.62 86 TYR A CA 1
ATOM 652 C C . TYR A 1 86 ? -18.642 -20.355 -23.590 1.00 81.62 86 TYR A C 1
ATOM 654 O O . TYR A 1 86 ? -18.312 -20.089 -24.741 1.00 81.62 86 TYR A O 1
ATOM 662 N N . TYR A 1 87 ? -18.148 -21.426 -22.954 1.00 82.25 87 TYR A N 1
ATOM 663 C CA . TYR A 1 87 ? -17.180 -22.332 -23.592 1.00 82.25 87 TYR A CA 1
ATOM 664 C C . TYR A 1 87 ? -17.717 -22.953 -24.896 1.00 82.25 87 TYR A C 1
ATOM 666 O O . TYR A 1 87 ? -16.942 -23.289 -25.787 1.00 82.25 87 TYR A O 1
ATOM 674 N N . ARG A 1 88 ? -19.046 -23.075 -25.051 1.00 84.31 88 ARG A N 1
ATOM 675 C CA . ARG A 1 88 ? -19.684 -23.631 -26.259 1.00 84.31 88 ARG A CA 1
ATOM 676 C C . ARG A 1 88 ? -19.535 -22.744 -27.495 1.00 84.31 88 ARG A C 1
ATOM 678 O O . ARG A 1 88 ? -19.802 -23.225 -28.594 1.00 84.31 88 ARG A O 1
ATOM 685 N N . LEU A 1 89 ? -19.152 -21.479 -27.317 1.00 80.06 89 LEU A N 1
ATOM 686 C CA . LEU A 1 89 ? -18.917 -20.522 -28.400 1.00 80.06 89 LEU A CA 1
ATOM 687 C C . LEU A 1 89 ? -17.550 -20.751 -29.080 1.00 80.06 89 LEU A C 1
ATOM 689 O O . LEU A 1 89 ? -17.330 -20.278 -30.188 1.00 80.06 89 LEU A O 1
ATOM 693 N N . TYR A 1 90 ? -16.655 -21.536 -28.470 1.00 77.69 90 TYR A N 1
ATOM 694 C CA . TYR A 1 90 ? -15.287 -21.779 -28.945 1.00 77.69 90 TYR A CA 1
ATOM 695 C C . TYR A 1 90 ? -15.150 -23.127 -29.676 1.00 77.69 90 TYR A C 1
ATOM 697 O O . TYR A 1 90 ? -14.400 -23.998 -29.239 1.00 77.69 90 TYR A O 1
ATOM 705 N N . LYS A 1 91 ? -15.892 -23.335 -30.773 1.00 74.25 91 LYS A N 1
ATOM 706 C CA . LYS A 1 91 ? -15.875 -24.617 -31.516 1.00 74.25 91 LYS A CA 1
ATOM 707 C C . LYS A 1 91 ? -14.784 -24.701 -32.583 1.00 74.25 91 LYS A C 1
ATOM 709 O O . LYS A 1 91 ? -14.023 -25.661 -32.599 1.00 74.25 91 LYS A O 1
ATOM 714 N N . ASP A 1 92 ? -14.673 -23.675 -33.421 1.00 74.62 92 ASP A N 1
ATOM 715 C CA . ASP A 1 92 ? -13.910 -23.753 -34.675 1.00 74.62 92 ASP A CA 1
ATOM 716 C C . ASP A 1 92 ? -12.642 -22.887 -34.665 1.00 74.62 92 ASP A C 1
ATOM 718 O O . ASP A 1 92 ? -12.145 -22.493 -35.717 1.00 74.62 92 ASP A O 1
ATOM 722 N N . TYR A 1 93 ? -12.078 -22.610 -33.482 1.00 73.62 93 TYR A N 1
ATOM 723 C CA . TYR A 1 93 ? -10.925 -21.708 -33.318 1.00 73.62 93 TYR A CA 1
ATOM 724 C C . TYR A 1 93 ? -9.711 -22.101 -34.183 1.00 73.62 93 TYR A C 1
ATOM 726 O O . TYR A 1 93 ? -9.000 -21.236 -34.686 1.00 73.62 93 TYR A O 1
ATOM 734 N N . ILE A 1 94 ? -9.497 -23.406 -34.397 1.00 74.31 94 ILE A N 1
ATOM 735 C CA . ILE A 1 94 ? -8.412 -23.939 -35.242 1.00 74.31 94 ILE A CA 1
ATOM 736 C C . ILE A 1 94 ? -8.609 -23.554 -36.719 1.00 74.31 94 ILE A C 1
ATOM 738 O O . ILE A 1 94 ? -7.634 -23.340 -37.433 1.00 74.31 94 ILE A O 1
ATOM 742 N N . GLN A 1 95 ? -9.858 -23.470 -37.181 1.00 78.44 95 GLN A N 1
ATOM 743 C CA . GLN A 1 95 ? -10.202 -23.189 -38.578 1.00 78.44 95 GLN A CA 1
ATOM 744 C C . GLN A 1 95 ? -10.418 -21.691 -38.821 1.00 78.44 95 GLN A C 1
ATOM 746 O O . GLN A 1 95 ? -10.068 -21.180 -39.883 1.00 78.44 95 GLN A O 1
ATOM 751 N N . ASN A 1 96 ? -10.967 -20.973 -37.839 1.00 76.94 96 ASN A N 1
ATOM 752 C CA . ASN A 1 96 ? -11.182 -19.536 -37.904 1.00 76.94 96 ASN A CA 1
ATOM 753 C C . ASN A 1 96 ? -10.877 -18.884 -36.542 1.00 76.94 96 ASN A C 1
ATOM 755 O O . ASN A 1 96 ? -11.743 -18.863 -35.667 1.00 76.94 96 ASN A O 1
ATOM 759 N N . PRO A 1 97 ? -9.693 -18.271 -36.364 1.00 76.75 97 PRO A N 1
ATOM 760 C CA . PRO A 1 97 ? -9.315 -17.592 -35.120 1.00 76.75 97 PRO A CA 1
ATOM 761 C C . PRO A 1 97 ? -10.263 -16.456 -34.695 1.00 76.75 97 PRO A C 1
ATOM 763 O O . PRO A 1 97 ? -10.250 -16.053 -33.535 1.00 76.75 97 PRO A O 1
ATOM 766 N N . LYS A 1 98 ? -11.100 -15.945 -35.611 1.00 76.19 98 LYS A N 1
ATOM 767 C CA . LYS A 1 98 ? -12.118 -14.915 -35.339 1.00 76.19 98 LYS A CA 1
ATOM 768 C C . LYS A 1 98 ? -13.476 -15.485 -34.909 1.00 76.19 98 LYS A C 1
ATOM 770 O O . LYS A 1 98 ? -14.409 -14.719 -34.708 1.00 76.19 98 LYS A O 1
ATOM 775 N N . SER A 1 99 ? -13.624 -16.808 -34.805 1.00 75.75 99 SER A N 1
ATOM 776 C CA . SER A 1 99 ? -14.884 -17.431 -34.370 1.00 75.75 99 SER A CA 1
ATOM 777 C C . SER A 1 99 ? -15.170 -17.216 -32.881 1.00 75.75 99 SER A C 1
ATOM 779 O O . SER A 1 99 ? -16.295 -17.427 -32.436 1.00 75.75 99 SER A O 1
ATOM 781 N N . ALA A 1 100 ? -14.147 -16.862 -32.100 1.00 79.88 100 ALA A N 1
ATOM 782 C CA . ALA A 1 100 ? -14.287 -16.554 -30.689 1.00 79.88 100 ALA A CA 1
ATOM 783 C C . ALA A 1 100 ? -14.993 -15.198 -30.512 1.00 79.88 100 ALA A C 1
ATOM 785 O O . ALA A 1 100 ? -14.568 -14.220 -31.129 1.00 79.88 100 ALA A O 1
ATOM 786 N N . PRO A 1 101 ? -16.038 -15.113 -29.671 1.00 79.88 101 PRO A N 1
ATOM 787 C CA . PRO A 1 101 ? -16.651 -13.833 -29.344 1.00 79.88 101 PRO A CA 1
ATOM 788 C C . PRO A 1 101 ? -15.639 -12.934 -28.623 1.00 79.88 101 PRO A C 1
ATOM 790 O O . PRO A 1 101 ? -14.833 -13.410 -27.817 1.00 79.88 101 PRO A O 1
ATOM 793 N N . GLU A 1 102 ? -15.698 -11.635 -28.904 1.00 83.00 102 GLU A N 1
ATOM 794 C CA . GLU A 1 102 ? -14.935 -10.635 -28.161 1.00 83.00 102 GLU A CA 1
ATOM 795 C C . GLU A 1 102 ? -15.364 -10.629 -26.684 1.00 83.00 102 GLU A C 1
ATOM 797 O O . GLU A 1 102 ? -16.524 -10.935 -26.372 1.00 83.00 102 GLU A O 1
ATOM 802 N N . PRO A 1 103 ? -14.442 -10.329 -25.749 1.00 84.06 103 PRO A N 1
ATOM 803 C CA . PRO A 1 103 ? -14.808 -10.196 -24.348 1.00 84.06 103 PRO A CA 1
ATOM 804 C C . PRO A 1 103 ? -15.884 -9.111 -24.186 1.00 84.06 103 PRO A C 1
ATOM 806 O O . PRO A 1 103 ? -15.884 -8.130 -24.933 1.00 84.06 103 PRO A O 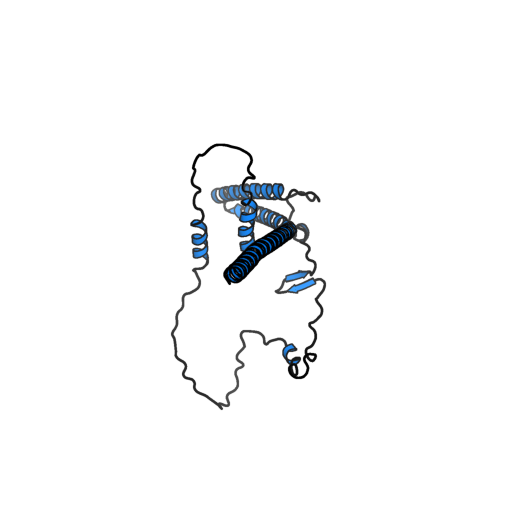1
ATOM 809 N N . PRO A 1 104 ? -16.801 -9.262 -23.212 1.00 84.31 104 PRO A N 1
ATOM 810 C CA . PRO A 1 104 ? -17.788 -8.228 -22.937 1.00 84.31 104 PRO A CA 1
ATOM 811 C C . PRO A 1 104 ? -17.089 -6.906 -22.582 1.00 84.31 104 PRO A C 1
ATOM 813 O O . PRO A 1 104 ? -15.991 -6.933 -22.012 1.00 84.31 104 PRO A O 1
ATOM 816 N N . PRO A 1 105 ? -17.713 -5.756 -22.891 1.00 87.44 105 PRO A N 1
ATOM 817 C CA . PRO A 1 105 ? -17.154 -4.463 -22.527 1.00 87.44 105 PRO A CA 1
ATOM 818 C C . PRO A 1 105 ? -16.973 -4.368 -21.002 1.00 87.44 105 PRO A C 1
ATOM 820 O O . PRO A 1 105 ? -17.759 -4.969 -20.256 1.00 87.44 105 PRO A O 1
ATOM 823 N N . PRO A 1 106 ? -15.957 -3.628 -20.521 1.00 86.62 106 PRO A N 1
ATOM 824 C CA . PRO A 1 106 ? -15.807 -3.347 -19.100 1.00 86.62 106 PRO A CA 1
ATOM 825 C C . PRO A 1 106 ? -17.093 -2.740 -18.535 1.00 86.62 106 PRO A C 1
ATOM 827 O O . PRO A 1 106 ? -17.704 -1.869 -19.148 1.00 86.62 106 PRO A O 1
ATOM 830 N N . ILE A 1 107 ? -17.515 -3.228 -17.372 1.00 85.00 107 ILE A N 1
ATOM 831 C CA . ILE A 1 107 ? -18.644 -2.649 -16.642 1.00 85.00 107 ILE A CA 1
ATOM 832 C C . ILE A 1 107 ? -18.180 -1.296 -16.105 1.00 85.00 107 ILE A C 1
ATOM 834 O O . ILE A 1 107 ? -17.110 -1.242 -15.512 1.00 85.00 107 ILE A O 1
ATOM 838 N N . GLU A 1 108 ? -18.978 -0.246 -16.284 1.00 86.69 108 GLU A N 1
ATOM 839 C CA . GLU A 1 108 ? -18.759 1.081 -15.699 1.00 86.69 108 GLU A CA 1
ATOM 840 C C . GLU A 1 108 ? -19.780 1.322 -14.576 1.00 86.69 108 GLU A C 1
ATOM 842 O O . GLU A 1 108 ? -20.970 1.035 -14.731 1.00 86.69 108 GLU A O 1
ATOM 847 N N . GLY A 1 109 ? -19.321 1.830 -13.431 1.00 86.50 109 GLY A N 1
ATOM 848 C CA . GLY A 1 109 ? -20.149 2.140 -12.266 1.00 86.50 109 GLY A CA 1
ATOM 849 C C . GLY A 1 109 ? -20.118 1.068 -11.173 1.00 86.50 109 GLY A C 1
ATOM 850 O O . GLY A 1 109 ? -19.089 0.453 -10.890 1.00 86.50 109 GLY A O 1
ATOM 851 N N . THR A 1 110 ? -21.250 0.882 -10.490 1.00 85.81 110 THR A N 1
ATOM 852 C CA . THR A 1 110 ? -21.344 -0.012 -9.329 1.00 85.81 110 THR A CA 1
ATOM 853 C C . THR A 1 110 ? -21.634 -1.455 -9.744 1.00 85.81 110 THR A C 1
ATOM 855 O O . THR A 1 110 ? -22.604 -1.720 -10.449 1.00 85.81 110 THR A O 1
ATOM 858 N N . TYR A 1 111 ? -20.842 -2.410 -9.259 1.00 89.38 111 TYR A N 1
ATOM 859 C CA . TYR A 1 111 ? -21.029 -3.841 -9.498 1.00 89.38 111 TYR A CA 1
ATOM 860 C C . TYR A 1 111 ? -20.974 -4.636 -8.191 1.00 89.38 111 TYR A C 1
ATOM 862 O O . TYR A 1 111 ? -20.262 -4.284 -7.255 1.00 89.38 111 TYR A O 1
ATOM 870 N N . ALA A 1 112 ? -21.733 -5.728 -8.106 1.00 88.38 112 ALA A N 1
ATOM 871 C CA . ALA A 1 112 ? -21.704 -6.616 -6.949 1.00 88.38 112 ALA A CA 1
ATOM 872 C C . ALA A 1 112 ? -20.696 -7.750 -7.172 1.00 88.38 112 ALA A C 1
ATOM 874 O O . ALA A 1 112 ? -20.767 -8.469 -8.169 1.00 88.38 112 ALA A O 1
ATOM 875 N N . LEU A 1 113 ? -19.782 -7.942 -6.225 1.00 89.06 113 LEU A N 1
ATOM 876 C CA . LEU A 1 113 ? -18.795 -9.014 -6.241 1.00 89.06 113 LEU A CA 1
ATOM 877 C C . LEU A 1 113 ? -18.688 -9.615 -4.832 1.00 89.06 113 LEU A C 1
ATOM 879 O O . LEU A 1 113 ? -18.541 -8.900 -3.850 1.00 89.06 113 LEU A O 1
ATOM 883 N N . PHE A 1 114 ? -18.817 -10.938 -4.708 1.00 85.50 114 PHE A N 1
ATOM 884 C CA . PHE A 1 114 ? -18.719 -11.665 -3.427 1.00 85.50 114 PHE A CA 1
ATOM 885 C C . PHE A 1 114 ? -19.581 -11.107 -2.274 1.00 85.50 114 PHE A C 1
ATOM 887 O O . PHE A 1 114 ? -19.187 -11.160 -1.112 1.00 85.50 114 PHE A O 1
ATOM 894 N N . GLY A 1 115 ? -20.774 -10.592 -2.590 1.00 86.19 115 GLY A N 1
ATOM 895 C CA . GLY A 1 115 ? -21.705 -10.047 -1.596 1.00 86.19 115 GLY A CA 1
ATOM 896 C C . GLY A 1 115 ? -21.425 -8.603 -1.171 1.00 86.19 115 GLY A C 1
ATOM 897 O O . GLY A 1 115 ? -22.122 -8.101 -0.294 1.00 86.19 115 GLY A O 1
ATOM 898 N N . ALA A 1 116 ? -20.458 -7.925 -1.794 1.00 83.12 116 ALA A N 1
ATOM 899 C CA . ALA A 1 116 ? -20.204 -6.501 -1.601 1.00 83.12 116 ALA A CA 1
ATOM 900 C C . ALA A 1 116 ? -20.399 -5.724 -2.910 1.00 83.12 116 ALA A C 1
ATOM 902 O O . ALA A 1 116 ? -20.172 -6.246 -4.001 1.00 83.12 116 ALA A O 1
ATOM 903 N N . THR A 1 117 ? -20.837 -4.473 -2.797 1.00 85.38 117 THR A N 1
ATOM 904 C CA . THR A 1 117 ? -20.935 -3.533 -3.917 1.00 85.38 117 THR A CA 1
ATOM 905 C C . THR A 1 117 ? -19.623 -2.773 -4.061 1.00 85.38 117 THR A C 1
ATOM 907 O O . THR A 1 117 ? -19.162 -2.143 -3.111 1.00 85.38 117 THR A O 1
ATOM 910 N N . TYR A 1 118 ? -19.045 -2.818 -5.250 1.00 83.12 118 TYR A N 1
ATOM 911 C CA . TYR A 1 118 ? -17.822 -2.128 -5.638 1.00 83.12 118 TYR A CA 1
ATOM 912 C C . TYR A 1 118 ? -18.146 -1.071 -6.685 1.00 83.12 118 TYR A C 1
ATOM 914 O O . TYR A 1 118 ? -19.122 -1.212 -7.412 1.00 83.12 118 TYR A O 1
ATOM 922 N N . THR A 1 119 ? -17.325 -0.032 -6.774 1.00 84.62 119 THR A N 1
ATOM 923 C CA . THR A 1 119 ? -17.370 0.961 -7.852 1.00 84.62 119 THR A CA 1
ATOM 924 C C . THR A 1 119 ? -16.144 0.798 -8.744 1.00 84.62 119 THR A C 1
ATOM 926 O O . THR A 1 119 ? -15.105 0.311 -8.293 1.00 84.62 119 THR A O 1
ATOM 929 N N . THR A 1 120 ? -16.266 1.167 -10.014 1.00 82.62 120 THR A N 1
ATOM 930 C CA . THR A 1 120 ? -15.125 1.293 -10.925 1.00 82.62 120 THR A CA 1
ATOM 931 C C . THR A 1 120 ? -14.237 2.491 -10.629 1.00 82.62 120 THR A C 1
ATOM 933 O O . THR A 1 120 ? -13.089 2.503 -11.066 1.00 82.62 120 THR A O 1
ATOM 936 N N . ASP A 1 121 ? -14.746 3.489 -9.909 1.00 78.75 121 ASP A N 1
ATOM 937 C CA . ASP A 1 121 ? -13.975 4.681 -9.578 1.00 78.75 121 ASP A CA 1
ATOM 938 C C . ASP A 1 121 ? -12.936 4.356 -8.500 1.00 78.75 121 ASP A C 1
ATOM 940 O O . ASP A 1 121 ? -13.277 3.948 -7.389 1.00 78.75 121 ASP A O 1
ATOM 944 N N . ASP A 1 122 ? -11.656 4.569 -8.809 1.00 70.75 122 ASP A N 1
ATOM 945 C CA . ASP A 1 122 ? -10.537 4.353 -7.880 1.00 70.75 122 ASP A CA 1
ATOM 946 C C . ASP A 1 122 ? -10.369 5.555 -6.932 1.00 70.75 122 ASP A C 1
ATOM 948 O O . ASP A 1 122 ? -9.321 6.203 -6.857 1.00 70.75 122 ASP A O 1
ATOM 952 N N . VAL A 1 123 ? -11.458 5.918 -6.252 1.00 78.50 123 VAL A N 1
ATOM 953 C CA . VAL A 1 123 ? -11.486 6.990 -5.255 1.00 78.50 123 VAL A CA 1
ATOM 954 C C . VAL A 1 123 ? -11.703 6.364 -3.889 1.00 78.50 123 VAL A C 1
ATOM 956 O O . VAL A 1 123 ? -12.638 5.595 -3.675 1.00 78.50 123 VAL A O 1
ATOM 959 N N . LEU A 1 124 ? -10.825 6.702 -2.944 1.00 80.50 124 LEU A N 1
ATOM 960 C CA . LEU A 1 124 ? -10.990 6.287 -1.559 1.00 80.50 124 LEU A CA 1
ATOM 961 C C . LEU A 1 124 ? -12.269 6.942 -0.999 1.00 80.50 124 LEU A C 1
ATOM 963 O O . LEU A 1 124 ? -12.316 8.174 -0.956 1.00 80.50 124 LEU A O 1
ATOM 967 N N . PRO A 1 125 ? -13.282 6.166 -0.568 1.00 81.12 125 PRO A N 1
ATOM 968 C CA . PRO A 1 125 ? -14.492 6.723 0.030 1.00 81.12 125 PRO A CA 1
ATOM 969 C C . PRO A 1 125 ? -14.157 7.498 1.300 1.00 81.12 125 PRO A C 1
ATOM 971 O O . PRO A 1 125 ? -13.247 7.122 2.051 1.00 81.12 125 PRO A O 1
ATOM 974 N N . SER A 1 126 ? -14.904 8.570 1.550 1.00 83.50 126 SER A N 1
ATOM 975 C CA . SER A 1 126 ? -14.666 9.407 2.723 1.00 83.50 126 SER A CA 1
ATOM 976 C C . SER A 1 126 ? -15.015 8.664 4.020 1.00 83.50 126 SER A C 1
ATOM 978 O O . SER A 1 126 ? -15.868 7.775 4.052 1.00 83.50 126 SER A O 1
ATOM 980 N N . LEU A 1 127 ? -14.373 9.039 5.132 1.00 83.44 127 LEU A N 1
ATOM 981 C CA . LEU A 1 127 ? -14.694 8.464 6.448 1.00 83.44 127 LEU A CA 1
ATOM 982 C C . LEU A 1 127 ? -16.166 8.681 6.833 1.00 83.44 127 LEU A C 1
ATOM 984 O O . LEU A 1 127 ? -16.759 7.827 7.489 1.00 83.44 127 LEU A O 1
ATOM 988 N N . GLU A 1 128 ? -16.773 9.784 6.390 1.00 82.38 128 GLU A N 1
ATOM 989 C CA . GLU A 1 128 ? -18.168 10.115 6.695 1.00 82.38 128 GLU A CA 1
ATOM 990 C C . GLU A 1 128 ? -19.155 9.215 5.950 1.00 82.38 128 GLU A C 1
ATOM 992 O O . GLU A 1 128 ? -20.125 8.757 6.551 1.00 82.38 128 GLU A O 1
ATOM 997 N N . GLU A 1 129 ? -18.870 8.878 4.689 1.00 79.94 129 GLU A N 1
ATOM 998 C CA . GLU A 1 129 ? -19.636 7.884 3.919 1.00 79.94 129 GLU A CA 1
ATOM 999 C C . GLU A 1 129 ? -19.580 6.492 4.559 1.00 79.94 129 GLU A C 1
ATOM 1001 O O . GLU A 1 129 ? -20.519 5.706 4.446 1.00 79.94 129 GLU A O 1
ATOM 1006 N N . GLN A 1 130 ? -18.498 6.194 5.280 1.00 79.44 130 GLN A N 1
ATOM 1007 C CA . GLN A 1 130 ? -18.333 4.952 6.035 1.00 79.44 130 GLN A CA 1
ATOM 1008 C C . GLN A 1 130 ? -18.971 5.003 7.434 1.00 79.44 130 GLN A C 1
ATOM 1010 O O . GLN A 1 130 ? -18.872 4.031 8.189 1.00 79.44 130 GLN A O 1
ATOM 1015 N N . GLY A 1 131 ? -19.597 6.124 7.810 1.00 82.12 131 GLY A N 1
ATOM 1016 C CA . GLY A 1 131 ? -20.165 6.335 9.143 1.00 82.12 131 GLY A CA 1
ATOM 1017 C C . GLY A 1 131 ? -19.110 6.440 10.249 1.00 82.12 131 GLY A C 1
ATOM 1018 O O . GLY A 1 131 ? -19.403 6.168 11.414 1.00 82.12 131 GLY A O 1
ATOM 1019 N N . VAL A 1 132 ? -17.868 6.794 9.907 1.00 86.56 132 VAL A N 1
ATOM 1020 C CA . VAL A 1 132 ? -16.749 6.908 10.848 1.00 86.56 132 VAL A CA 1
ATOM 1021 C C . VAL A 1 132 ? -16.447 8.377 11.111 1.00 86.56 132 VAL A C 1
ATOM 1023 O O . VAL A 1 132 ? -16.244 9.170 10.195 1.00 86.56 132 VAL A O 1
ATOM 1026 N N . ARG A 1 133 ? -16.353 8.750 12.391 1.00 86.75 133 ARG A N 1
ATOM 1027 C CA . ARG A 1 133 ? -15.915 10.093 12.772 1.00 86.75 133 ARG A CA 1
ATOM 1028 C C . ARG A 1 133 ? -14.439 10.277 12.429 1.00 86.75 133 ARG A C 1
ATOM 1030 O O . ARG A 1 133 ? -13.582 9.528 12.900 1.00 86.75 133 ARG A O 1
ATOM 1037 N N . GLN A 1 134 ? -14.157 11.323 11.668 1.00 87.94 134 GLN A N 1
ATOM 1038 C CA . GLN A 1 134 ? -12.802 11.738 11.347 1.00 87.94 134 GLN A CA 1
ATOM 1039 C C . GLN A 1 134 ? -12.140 12.449 12.539 1.00 87.94 134 GLN A C 1
ATOM 1041 O O . GLN A 1 134 ? -12.728 13.366 13.117 1.00 87.94 134 GLN A O 1
ATOM 1046 N N . LEU A 1 135 ? -10.926 12.023 12.902 1.00 87.69 135 LEU A N 1
ATOM 1047 C CA . LEU A 1 135 ? -10.160 12.553 14.044 1.00 87.69 135 LEU A CA 1
ATOM 1048 C C . LEU A 1 135 ? -9.117 13.622 13.673 1.00 87.69 135 LEU A C 1
ATOM 1050 O O . LEU A 1 135 ? -8.616 14.317 14.548 1.00 87.69 135 LEU A O 1
ATOM 1054 N N . TYR A 1 136 ? -8.801 13.774 12.388 1.00 85.62 136 TYR A N 1
ATOM 1055 C CA . TYR A 1 136 ? -7.794 14.710 11.876 1.00 85.62 136 TYR A CA 1
ATOM 1056 C C . TYR A 1 136 ? -8.453 15.815 11.020 1.00 85.62 136 TYR A C 1
ATOM 1058 O O . TYR A 1 136 ? -9.573 15.628 10.529 1.00 85.62 136 TYR A O 1
ATOM 1066 N N . PRO A 1 137 ? -7.811 16.981 10.818 1.00 84.38 137 PRO A N 1
ATOM 1067 C CA . PRO A 1 137 ? -8.434 18.119 10.136 1.00 84.38 137 PRO A CA 1
ATOM 1068 C C . PRO A 1 137 ? -8.797 17.833 8.667 1.00 84.38 137 PRO A C 1
ATOM 1070 O O . PRO A 1 137 ? -8.029 17.225 7.923 1.00 84.38 137 PRO A O 1
ATOM 1073 N N . LYS A 1 138 ? -9.955 18.345 8.222 1.00 75.38 138 LYS A N 1
ATOM 1074 C CA . LYS A 1 138 ? -10.485 18.230 6.845 1.00 75.38 138 LYS A CA 1
ATOM 1075 C C . LYS A 1 138 ? -9.895 19.264 5.866 1.00 75.38 138 LYS A C 1
ATOM 1077 O O . LYS A 1 138 ? -10.630 19.937 5.150 1.00 75.38 138 LYS A O 1
ATOM 1082 N N . GLY A 1 139 ? -8.576 19.452 5.874 1.00 73.12 139 GLY A N 1
ATOM 1083 C CA . GLY A 1 139 ? -7.891 20.420 5.003 1.00 73.12 139 GLY A CA 1
ATOM 1084 C C . GLY A 1 139 ? -7.314 19.791 3.731 1.00 73.12 139 GLY A C 1
ATOM 1085 O O . GLY A 1 139 ? -7.078 18.592 3.691 1.00 73.12 139 GLY A O 1
ATOM 1086 N N . SER A 1 140 ? -7.022 20.593 2.699 1.00 68.00 140 SER A N 1
ATOM 1087 C CA . SER A 1 140 ? -6.269 20.126 1.516 1.00 68.00 140 SER A CA 1
ATOM 1088 C C . SER A 1 140 ? -4.763 19.966 1.777 1.00 68.00 140 SER A C 1
ATOM 1090 O O . SER A 1 140 ? -4.074 19.293 1.018 1.00 68.00 140 SER A O 1
ATOM 1092 N N . ASN A 1 141 ? -4.250 20.565 2.857 1.00 73.81 141 ASN A N 1
ATOM 1093 C CA . ASN A 1 141 ? -2.842 20.533 3.250 1.00 73.81 141 ASN A CA 1
ATOM 1094 C C . ASN A 1 141 ? -2.668 19.781 4.579 1.00 73.81 141 ASN A C 1
ATOM 1096 O O . ASN A 1 141 ? -2.313 20.367 5.603 1.00 73.81 141 ASN A O 1
ATOM 1100 N N . VAL A 1 142 ? -3.013 18.492 4.585 1.00 79.50 142 VAL A N 1
ATOM 1101 C CA . VAL A 1 142 ? -2.795 17.628 5.752 1.00 79.50 142 VAL A CA 1
ATOM 1102 C C . VAL A 1 142 ? -1.353 17.136 5.739 1.00 79.50 142 VAL A C 1
ATOM 1104 O O . VAL A 1 142 ? -0.929 16.451 4.810 1.00 79.50 142 VAL A O 1
ATOM 1107 N N . ASP A 1 143 ? -0.607 17.428 6.803 1.00 87.50 143 ASP A N 1
ATOM 1108 C CA . ASP A 1 143 ? 0.680 16.782 7.049 1.00 87.50 143 ASP A CA 1
ATOM 1109 C C . ASP A 1 143 ? 0.445 15.347 7.546 1.00 87.50 143 ASP A C 1
ATOM 1111 O O . ASP A 1 143 ? 0.319 15.084 8.747 1.00 87.50 143 ASP A O 1
ATOM 1115 N N . PHE A 1 144 ? 0.392 14.401 6.603 1.00 86.75 144 PHE A N 1
ATOM 1116 C CA . PHE A 1 144 ? 0.156 12.983 6.886 1.00 86.75 144 PHE A CA 1
ATOM 1117 C C . PHE A 1 144 ? 1.118 12.412 7.934 1.00 86.75 144 PHE A C 1
ATOM 1119 O O . PHE A 1 144 ? 0.720 11.576 8.746 1.00 86.75 144 PHE A O 1
ATOM 1126 N N . LYS A 1 145 ? 2.383 12.856 7.947 1.00 88.44 145 LYS A N 1
ATOM 1127 C CA . LYS A 1 145 ? 3.402 12.344 8.874 1.00 88.44 145 LYS A CA 1
ATOM 1128 C C . LYS A 1 145 ? 3.085 12.764 10.304 1.00 88.44 145 LYS A C 1
ATOM 1130 O O . LYS A 1 145 ? 3.206 11.957 11.230 1.00 88.44 145 LYS A O 1
ATOM 1135 N N . LYS A 1 146 ? 2.690 14.023 10.487 1.00 91.38 146 LYS A N 1
ATOM 1136 C CA . LYS A 1 146 ? 2.297 14.563 11.790 1.00 91.38 146 LYS A CA 1
ATOM 1137 C C . LYS A 1 146 ? 1.023 13.896 12.304 1.00 91.38 146 LYS A C 1
ATOM 1139 O O . LYS A 1 146 ? 1.020 13.436 13.445 1.00 91.38 146 LYS A O 1
ATOM 1144 N N . GLU A 1 147 ? -0.003 13.778 11.466 1.00 91.25 147 GLU A N 1
ATOM 1145 C CA . GLU A 1 147 ? -1.292 13.199 11.866 1.00 91.25 147 GLU A CA 1
ATOM 1146 C C . GLU A 1 147 ? -1.182 11.703 12.192 1.00 91.25 147 GLU A C 1
ATOM 1148 O O . GLU A 1 147 ? -1.664 11.265 13.235 1.00 91.25 147 GLU A O 1
ATOM 1153 N N . LEU A 1 148 ? -0.450 10.919 11.388 1.00 91.44 148 LEU A N 1
ATOM 1154 C CA . LEU A 1 148 ? -0.206 9.500 11.687 1.00 91.44 148 LEU A CA 1
ATOM 1155 C C . LEU A 1 148 ? 0.524 9.308 13.023 1.00 91.44 148 LEU A C 1
ATOM 1157 O O . LEU A 1 148 ? 0.194 8.401 13.787 1.00 91.44 148 LEU A O 1
ATOM 1161 N N . ARG A 1 149 ? 1.508 10.163 13.336 1.00 92.94 149 ARG A N 1
ATOM 1162 C CA . ARG A 1 149 ? 2.196 10.127 14.637 1.00 92.94 149 ARG A CA 1
ATOM 1163 C C . ARG A 1 149 ? 1.272 10.521 15.784 1.00 92.94 149 ARG A C 1
ATOM 1165 O O . ARG A 1 149 ? 1.368 9.913 16.847 1.00 92.94 149 ARG A O 1
ATOM 1172 N N . SER A 1 150 ? 0.418 11.522 15.578 1.00 93.62 150 SER A N 1
ATOM 1173 C CA . SER A 1 150 ? -0.561 11.963 16.573 1.00 93.62 150 SER A CA 1
ATOM 1174 C C . SER A 1 150 ? -1.530 10.831 16.918 1.00 93.62 150 SER A C 1
ATOM 1176 O O . SER A 1 150 ? -1.599 10.432 18.077 1.00 93.62 150 SER A O 1
ATOM 1178 N N . LEU A 1 151 ? -2.161 10.224 15.907 1.00 92.31 151 LEU A N 1
ATOM 1179 C CA . LEU A 1 151 ? -3.087 9.099 16.086 1.00 92.31 151 LEU A CA 1
ATOM 1180 C C . LEU A 1 151 ? -2.412 7.865 16.698 1.00 92.31 151 LEU A C 1
ATOM 1182 O O . LEU A 1 151 ? -3.028 7.157 17.484 1.00 92.31 151 LEU A O 1
ATOM 1186 N N . ASN A 1 152 ? -1.143 7.595 16.378 1.00 92.88 152 ASN A N 1
ATOM 1187 C CA . ASN A 1 152 ? -0.409 6.486 16.994 1.00 92.88 152 ASN A CA 1
ATOM 1188 C C . ASN A 1 152 ? -0.141 6.737 18.490 1.00 92.88 152 ASN A C 1
ATOM 1190 O O . ASN A 1 152 ? -0.270 5.829 19.305 1.00 92.88 152 ASN A O 1
ATOM 1194 N N . ARG A 1 153 ? 0.181 7.978 18.878 1.00 93.69 153 ARG A N 1
ATOM 1195 C CA . ARG A 1 153 ? 0.307 8.340 20.301 1.00 93.69 153 ARG A CA 1
ATOM 1196 C C . ARG A 1 153 ? -1.032 8.216 21.025 1.00 93.69 153 ARG A C 1
ATOM 1198 O O . ARG A 1 153 ? -1.074 7.658 22.115 1.00 93.69 153 ARG A O 1
ATOM 1205 N N . GLU A 1 154 ? -2.112 8.679 20.405 1.00 93.88 154 GLU A N 1
ATOM 1206 C CA . GLU A 1 154 ? -3.476 8.541 20.931 1.00 93.88 154 GLU A CA 1
ATOM 1207 C C . GLU A 1 154 ? -3.874 7.065 21.100 1.00 93.88 154 GLU A C 1
ATOM 1209 O O . GLU A 1 154 ? -4.363 6.667 22.156 1.00 93.88 154 GLU A O 1
ATOM 1214 N N . LEU A 1 155 ? -3.556 6.216 20.117 1.00 92.94 155 LEU A N 1
ATOM 1215 C CA . LEU A 1 155 ? -3.765 4.768 20.190 1.00 92.94 155 LEU A CA 1
ATOM 1216 C C . LEU A 1 155 ? -3.021 4.135 21.373 1.00 92.94 155 LEU A C 1
ATOM 1218 O O . LEU A 1 155 ? -3.588 3.310 22.087 1.00 92.94 155 LEU A O 1
ATOM 1222 N N . GLN A 1 156 ? -1.755 4.507 21.584 1.00 93.19 156 GLN A N 1
ATOM 1223 C CA . GLN A 1 156 ? -0.956 3.996 22.702 1.00 93.19 156 GLN A CA 1
ATOM 1224 C C . GLN A 1 156 ? -1.566 4.377 24.054 1.00 93.19 156 GLN A C 1
ATOM 1226 O O . GLN A 1 156 ? -1.630 3.530 24.943 1.00 93.19 156 GLN A O 1
ATOM 1231 N N . LEU A 1 157 ? -2.056 5.611 24.197 1.00 94.69 157 LEU A N 1
ATOM 1232 C CA . LEU A 1 157 ? -2.738 6.053 25.414 1.00 94.69 157 LEU A CA 1
ATOM 1233 C C . LEU A 1 157 ? -4.005 5.233 25.671 1.00 94.69 157 LEU A C 1
ATOM 1235 O O . LEU A 1 157 ? -4.168 4.707 26.768 1.00 94.69 157 LEU A O 1
ATOM 1239 N N . HIS A 1 158 ? -4.848 5.023 24.659 1.00 93.00 158 HIS A N 1
ATOM 1240 C CA . HIS A 1 158 ? -6.055 4.207 24.826 1.00 93.00 158 HIS A CA 1
ATOM 1241 C C . HIS A 1 158 ? -5.772 2.731 25.121 1.00 93.00 158 HIS A C 1
ATOM 1243 O O . HIS A 1 158 ? -6.555 2.090 25.820 1.00 93.00 158 HIS A O 1
ATOM 1249 N N . LEU A 1 159 ? -4.660 2.180 24.628 1.00 92.25 159 LEU A N 1
ATOM 1250 C CA . LEU A 1 159 ? -4.231 0.827 24.992 1.00 92.25 159 LEU A CA 1
ATOM 1251 C C . LEU A 1 159 ? -3.808 0.733 26.464 1.00 92.25 159 LEU A C 1
ATOM 1253 O O . LEU A 1 159 ? -4.129 -0.259 27.117 1.00 92.25 159 LEU A O 1
ATOM 1257 N N . LEU A 1 160 ? -3.127 1.754 26.991 1.00 93.44 160 LEU A N 1
ATOM 1258 C CA . LEU A 1 160 ? -2.785 1.824 28.414 1.00 93.44 160 LEU A CA 1
ATOM 1259 C C . LEU A 1 160 ? -4.041 1.994 29.276 1.00 93.44 160 LEU A C 1
ATOM 1261 O O . LEU A 1 160 ? -4.238 1.232 30.216 1.00 93.44 160 LEU A O 1
ATOM 1265 N N . GLU A 1 161 ? -4.949 2.894 28.893 1.00 91.44 161 GLU A N 1
ATOM 1266 C CA . GLU A 1 161 ? -6.237 3.055 29.580 1.00 91.44 161 GLU A CA 1
ATOM 1267 C C . GLU A 1 161 ? -7.068 1.766 29.566 1.00 91.44 161 GLU A C 1
ATOM 1269 O O . GLU A 1 161 ? -7.765 1.460 30.531 1.00 91.44 161 GLU A O 1
ATOM 1274 N N . LEU A 1 162 ? -7.022 0.999 28.472 1.00 92.25 162 LEU A N 1
ATOM 1275 C CA . LEU A 1 162 ? -7.687 -0.297 28.402 1.00 92.25 162 LEU A CA 1
ATOM 1276 C C . LEU A 1 162 ? -7.079 -1.280 29.410 1.00 92.25 162 LEU A C 1
ATOM 1278 O O . LEU A 1 162 ? -7.833 -2.000 30.060 1.00 92.25 162 LEU A O 1
ATOM 1282 N N . ALA A 1 163 ? -5.752 -1.306 29.559 1.00 92.62 163 ALA A N 1
ATOM 1283 C CA . ALA A 1 163 ? -5.094 -2.147 30.557 1.00 92.62 163 ALA A CA 1
ATOM 1284 C C . ALA A 1 163 ? -5.552 -1.785 31.981 1.00 92.62 163 ALA A C 1
ATOM 1286 O O . ALA A 1 163 ? -5.918 -2.683 32.740 1.00 92.62 163 ALA A O 1
ATOM 1287 N N . ASP A 1 164 ? -5.640 -0.492 32.300 1.00 92.19 164 ASP A N 1
ATOM 1288 C CA . ASP A 1 164 ? -6.128 -0.017 33.601 1.00 92.19 164 ASP A CA 1
ATOM 1289 C C . ASP A 1 164 ? -7.606 -0.386 33.828 1.00 92.19 164 ASP A C 1
ATOM 1291 O O . ASP A 1 164 ? -7.976 -0.908 34.882 1.00 92.19 164 ASP A O 1
ATOM 1295 N N . VAL A 1 165 ? -8.465 -0.200 32.817 1.00 93.00 165 VAL A N 1
ATOM 1296 C CA . VAL A 1 165 ? -9.892 -0.568 32.887 1.00 93.00 165 VAL A CA 1
ATOM 1297 C C . VAL A 1 165 ? -10.076 -2.072 33.078 1.00 93.00 165 VAL A C 1
ATOM 1299 O O . VAL A 1 165 ? -10.970 -2.479 33.816 1.00 93.00 165 VAL A O 1
ATOM 1302 N N . LEU A 1 166 ? -9.249 -2.910 32.454 1.00 92.19 166 LEU A N 1
ATOM 1303 C CA . LEU A 1 166 ? -9.328 -4.363 32.631 1.00 92.19 166 LEU A CA 1
ATOM 1304 C C . LEU A 1 166 ? -8.983 -4.800 34.061 1.00 92.19 166 LEU A C 1
ATOM 1306 O O . LEU A 1 166 ? -9.530 -5.801 34.524 1.00 92.19 166 LEU A O 1
ATOM 1310 N N . VAL A 1 167 ? -8.123 -4.051 34.757 1.00 93.88 167 VAL A N 1
ATOM 1311 C CA . VAL A 1 167 ? -7.762 -4.310 36.158 1.00 93.88 167 VAL A CA 1
ATOM 1312 C C . VAL A 1 167 ? -8.823 -3.763 37.116 1.00 93.88 167 VAL A C 1
ATOM 1314 O O . VAL A 1 167 ? -9.259 -4.482 38.014 1.00 93.88 167 VAL A O 1
ATOM 1317 N N . GLU A 1 168 ? -9.266 -2.515 36.937 1.00 93.12 168 GLU A N 1
ATOM 1318 C CA . GLU A 1 168 ? -10.200 -1.869 37.871 1.00 93.12 168 GLU A CA 1
ATOM 1319 C C . GLU A 1 168 ? -11.672 -2.226 37.623 1.00 93.12 168 GLU A C 1
ATOM 1321 O O . GLU A 1 168 ? -12.435 -2.455 38.564 1.00 93.12 168 GLU A O 1
ATOM 1326 N N . ARG A 1 169 ? -12.113 -2.186 36.361 1.00 91.94 169 ARG A N 1
ATOM 1327 C CA . ARG A 1 169 ? -13.529 -2.198 35.954 1.00 91.94 169 ARG A CA 1
ATOM 1328 C C . ARG A 1 169 ? -13.713 -2.956 34.631 1.00 91.94 169 ARG A C 1
ATOM 1330 O O . ARG A 1 169 ? -14.033 -2.348 33.603 1.00 91.94 169 ARG A O 1
ATOM 1337 N N . PRO A 1 170 ? -13.605 -4.296 34.643 1.00 89.31 170 PRO A N 1
ATOM 1338 C CA . PRO A 1 170 ? -13.612 -5.096 33.421 1.00 89.31 170 PRO A CA 1
ATOM 1339 C C . PRO A 1 170 ? -14.932 -5.025 32.646 1.00 89.31 170 PRO A C 1
ATOM 1341 O O . PRO A 1 170 ? -14.944 -5.332 31.465 1.00 89.31 170 PRO A O 1
ATOM 1344 N N . SER A 1 171 ? -16.043 -4.581 33.246 1.00 90.19 171 SER A N 1
ATOM 1345 C CA . SER A 1 171 ? -17.322 -4.403 32.543 1.00 90.19 171 SER A CA 1
ATOM 1346 C C . SER A 1 171 ? -17.322 -3.252 31.525 1.00 90.19 171 SER A C 1
ATOM 1348 O O . SER A 1 171 ? -18.175 -3.230 30.640 1.00 90.19 171 SER A O 1
ATOM 1350 N N . GLN A 1 172 ? -16.376 -2.309 31.615 1.00 88.56 172 GLN A N 1
ATOM 1351 C CA . GLN A 1 172 ? -16.328 -1.112 30.761 1.00 88.56 172 GLN A CA 1
ATOM 1352 C C . GLN A 1 172 ? -15.375 -1.243 29.559 1.00 88.56 172 GLN A C 1
ATOM 1354 O O . GLN A 1 172 ? -15.241 -0.297 28.781 1.00 88.56 172 GLN A O 1
ATOM 1359 N N . TYR A 1 173 ? -14.739 -2.405 29.365 1.00 90.69 173 TYR A N 1
ATOM 1360 C CA . TYR A 1 173 ? -13.741 -2.612 28.306 1.00 90.69 173 TYR A CA 1
ATOM 1361 C C . TYR A 1 173 ? -14.286 -2.345 26.893 1.00 90.69 173 TYR A C 1
ATOM 1363 O O . TYR A 1 173 ? -13.572 -1.801 26.054 1.00 90.69 173 TYR A O 1
ATOM 1371 N N . ALA A 1 174 ? -15.556 -2.686 26.635 1.00 91.50 174 ALA A N 1
ATOM 1372 C CA . ALA A 1 174 ? -16.164 -2.604 25.307 1.00 91.50 174 ALA A CA 1
ATOM 1373 C C . ALA A 1 174 ? -16.097 -1.184 24.724 1.00 91.50 174 ALA A C 1
ATOM 1375 O O . ALA A 1 174 ? -15.689 -1.006 23.579 1.00 91.50 174 ALA A O 1
ATOM 1376 N N . ARG A 1 175 ? -16.373 -0.166 25.549 1.00 90.31 175 ARG A N 1
ATOM 1377 C CA . ARG A 1 175 ? -16.296 1.244 25.140 1.00 90.31 175 ARG A CA 1
ATOM 1378 C C . ARG A 1 175 ? -14.874 1.647 24.739 1.00 90.31 175 ARG A C 1
ATOM 1380 O O . ARG A 1 175 ? -14.686 2.334 23.745 1.00 90.31 175 ARG A O 1
ATOM 1387 N N . ARG A 1 176 ? -13.863 1.180 25.479 1.00 88.69 176 ARG A N 1
ATOM 1388 C CA . ARG A 1 176 ? -12.452 1.445 25.149 1.00 88.69 176 ARG A CA 1
ATOM 1389 C C . ARG A 1 176 ? -12.016 0.751 23.865 1.00 88.69 176 ARG A C 1
ATOM 1391 O O . ARG A 1 176 ? -11.260 1.322 23.086 1.00 88.69 176 ARG A O 1
ATOM 1398 N N . VAL A 1 177 ? -12.522 -0.452 23.609 1.00 92.12 177 VAL A N 1
ATOM 1399 C CA . VAL A 1 177 ? -12.264 -1.169 22.353 1.00 92.12 177 VAL A CA 1
ATOM 1400 C C . VAL A 1 177 ? -12.908 -0.456 21.157 1.00 92.12 177 VAL A C 1
ATOM 1402 O O . VAL A 1 177 ? -12.304 -0.409 20.085 1.00 92.12 177 VAL A O 1
ATOM 1405 N N . GLU A 1 178 ? -14.092 0.137 21.324 1.00 92.50 178 GLU A N 1
ATOM 1406 C CA . GLU A 1 178 ? -14.731 0.965 20.291 1.00 92.50 178 GLU A CA 1
ATOM 1407 C C . GLU A 1 178 ? -13.901 2.214 19.956 1.00 92.50 178 GLU A C 1
ATOM 1409 O O . GLU A 1 178 ? -13.655 2.470 18.772 1.00 92.50 178 GLU A O 1
ATOM 1414 N N . ASP A 1 179 ? -13.399 2.928 20.971 1.00 91.31 179 ASP A N 1
ATOM 1415 C CA . ASP A 1 179 ? -12.502 4.084 20.797 1.00 91.31 179 ASP A CA 1
ATOM 1416 C C . ASP A 1 179 ? -11.233 3.681 20.013 1.00 91.31 179 ASP A C 1
ATOM 1418 O O . ASP A 1 179 ? -10.863 4.308 19.015 1.00 91.31 179 ASP A O 1
ATOM 1422 N N . ILE A 1 180 ? -10.613 2.557 20.390 1.00 91.88 180 ILE A N 1
ATOM 1423 C CA . ILE A 1 180 ? -9.449 1.988 19.693 1.00 91.88 180 ILE A CA 1
ATOM 1424 C C . ILE A 1 180 ? -9.788 1.642 18.234 1.00 91.88 180 ILE A C 1
ATOM 1426 O O . ILE A 1 180 ? -9.022 1.962 17.320 1.00 91.88 180 ILE A O 1
ATOM 1430 N N . SER A 1 181 ? -10.941 1.013 17.985 1.00 92.44 181 SER A N 1
ATOM 1431 C CA . SER A 1 181 ? -11.393 0.668 16.630 1.00 92.44 181 SER A CA 1
ATOM 1432 C C . SER A 1 181 ? -11.557 1.912 15.753 1.00 92.44 181 SER A C 1
ATOM 1434 O O . SER A 1 181 ? -11.188 1.902 14.574 1.00 92.44 181 SER A O 1
ATOM 1436 N N . LEU A 1 182 ? -12.069 3.001 16.326 1.00 92.12 182 LEU A N 1
ATOM 1437 C CA . LEU A 1 182 ? -12.238 4.275 15.638 1.00 92.12 182 LEU A CA 1
ATOM 1438 C C . LEU A 1 182 ? -10.890 4.887 15.236 1.00 92.12 182 LEU A C 1
ATOM 1440 O O . LEU A 1 182 ? -10.741 5.337 14.094 1.00 92.12 182 LEU A O 1
ATOM 1444 N N . ILE A 1 183 ? -9.891 4.840 16.119 1.00 91.44 183 ILE A N 1
ATOM 1445 C CA . ILE A 1 183 ? -8.533 5.317 15.814 1.00 91.44 183 ILE A CA 1
ATOM 1446 C C . ILE A 1 183 ? -7.899 4.473 14.709 1.00 91.44 183 ILE A C 1
ATOM 1448 O O . ILE A 1 183 ? -7.340 5.026 13.760 1.00 91.44 183 ILE A O 1
ATOM 1452 N N . PHE A 1 184 ? -8.051 3.146 14.757 1.00 92.25 184 PHE A N 1
ATOM 1453 C CA . PHE A 1 184 ? -7.553 2.269 13.695 1.00 92.25 184 PHE A CA 1
ATOM 1454 C C . PHE A 1 184 ? -8.185 2.574 12.336 1.00 92.25 184 PHE A C 1
ATOM 1456 O O . PHE A 1 184 ? -7.464 2.643 11.340 1.00 92.25 184 PHE A O 1
ATOM 1463 N N . LYS A 1 185 ? -9.503 2.797 12.273 1.00 90.38 185 LYS A N 1
ATOM 1464 C CA . LYS A 1 185 ? -10.186 3.177 11.023 1.00 90.38 185 LYS A CA 1
ATOM 1465 C C . LYS A 1 185 ? -9.623 4.483 10.450 1.00 90.38 185 LYS A C 1
ATOM 1467 O O . LYS A 1 185 ? -9.330 4.547 9.258 1.00 90.38 185 LYS A O 1
ATOM 1472 N N . ASN A 1 186 ? -9.396 5.485 11.302 1.00 90.81 186 ASN A N 1
ATOM 1473 C CA . ASN A 1 186 ? -8.792 6.762 10.907 1.00 90.81 186 ASN A CA 1
ATOM 1474 C C . ASN A 1 186 ? -7.345 6.600 10.411 1.00 90.81 186 ASN A C 1
ATOM 1476 O O . ASN A 1 186 ? -6.984 7.139 9.364 1.00 90.81 186 ASN A O 1
ATOM 1480 N N . LEU A 1 187 ? -6.529 5.818 11.124 1.00 91.12 187 LEU A N 1
ATOM 1481 C CA . LEU A 1 187 ? -5.148 5.524 10.739 1.00 91.12 187 LEU A CA 1
ATOM 1482 C C . LEU A 1 187 ? -5.092 4.811 9.380 1.00 91.12 187 LEU A C 1
ATOM 1484 O O . LEU A 1 187 ? -4.317 5.189 8.501 1.00 91.12 187 LEU A O 1
ATOM 1488 N N . HIS A 1 188 ? -5.944 3.800 9.191 1.00 89.62 188 HIS A N 1
ATOM 1489 C CA . HIS A 1 188 ? -6.051 3.067 7.933 1.00 89.62 188 HIS A CA 1
ATOM 1490 C C . HIS A 1 188 ? -6.457 3.970 6.777 1.00 89.62 188 HIS A C 1
ATOM 1492 O O . HIS A 1 188 ? -5.880 3.860 5.696 1.00 89.62 188 HIS A O 1
ATOM 1498 N N . HIS A 1 189 ? -7.409 4.873 6.999 1.00 89.44 189 HIS A N 1
ATOM 1499 C CA . HIS A 1 189 ? -7.816 5.821 5.976 1.00 89.44 189 HIS A CA 1
ATOM 1500 C C . HIS A 1 189 ? -6.650 6.726 5.548 1.00 89.44 189 HIS A C 1
ATOM 1502 O O . HIS A 1 189 ? -6.360 6.797 4.356 1.00 89.44 189 HIS A O 1
ATOM 1508 N N . LEU A 1 190 ? -5.904 7.319 6.492 1.00 89.31 190 LEU A N 1
ATOM 1509 C CA . LEU A 1 190 ? -4.719 8.131 6.167 1.00 89.31 190 LEU A CA 1
ATOM 1510 C C . LEU A 1 190 ? -3.646 7.341 5.401 1.00 89.31 190 LEU A C 1
ATOM 1512 O O . LEU A 1 190 ? -3.065 7.850 4.442 1.00 89.31 190 LEU A O 1
ATOM 1516 N N . LEU A 1 191 ? -3.391 6.089 5.792 1.00 90.56 191 LEU A N 1
ATOM 1517 C CA . LEU A 1 191 ? -2.451 5.219 5.079 1.00 90.56 191 LEU A CA 1
ATOM 1518 C C . LEU A 1 191 ? -2.929 4.895 3.661 1.00 90.56 191 LEU A C 1
ATOM 1520 O O . LEU A 1 191 ? -2.118 4.857 2.735 1.00 90.56 191 LEU A O 1
ATOM 1524 N N . ASN A 1 192 ? -4.231 4.682 3.478 1.00 89.00 192 ASN A N 1
ATOM 1525 C CA . ASN A 1 192 ? -4.812 4.449 2.161 1.00 89.00 192 ASN A CA 1
ATOM 1526 C C . ASN A 1 192 ? -4.681 5.691 1.271 1.00 89.00 192 ASN A C 1
ATOM 1528 O O . ASN A 1 192 ? -4.304 5.556 0.107 1.00 89.00 192 ASN A O 1
ATOM 1532 N N . SER A 1 193 ? -4.867 6.895 1.821 1.00 87.44 193 SER A N 1
ATOM 1533 C CA . SER A 1 193 ? -4.641 8.151 1.094 1.00 87.44 193 SER A CA 1
ATOM 1534 C C . SER A 1 193 ? -3.181 8.343 0.651 1.00 87.44 193 SER A C 1
ATOM 1536 O O . SER A 1 193 ? -2.929 9.008 -0.350 1.00 87.44 193 SER A O 1
ATOM 1538 N N . LEU A 1 194 ? -2.207 7.738 1.344 1.00 88.50 194 LEU A N 1
ATOM 1539 C CA . LEU A 1 194 ? -0.787 7.790 0.966 1.00 88.50 194 LEU A CA 1
ATOM 1540 C C . LEU A 1 194 ? -0.395 6.801 -0.145 1.00 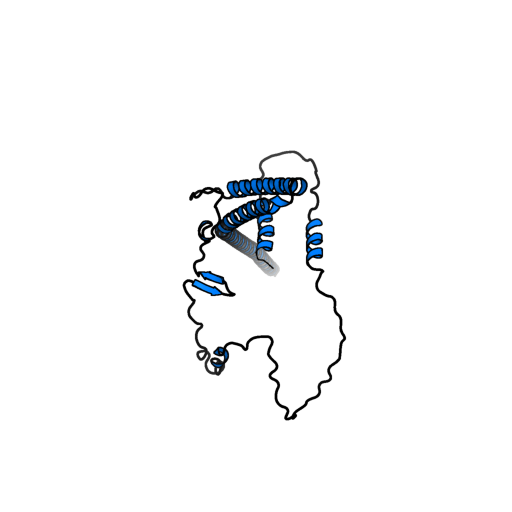88.50 194 LEU A C 1
ATOM 1542 O O . LEU A 1 194 ? 0.670 6.961 -0.750 1.00 88.50 194 LEU A O 1
ATOM 1546 N N . ARG A 1 195 ? -1.226 5.795 -0.459 1.00 89.94 195 ARG A N 1
ATOM 1547 C CA . ARG A 1 195 ? -0.896 4.759 -1.460 1.00 89.94 195 ARG A CA 1
ATOM 1548 C C . ARG A 1 195 ? -0.575 5.321 -2.851 1.00 89.94 195 ARG A C 1
ATOM 1550 O O . ARG A 1 195 ? 0.433 4.894 -3.419 1.00 89.94 195 ARG A O 1
ATOM 1557 N N . PRO A 1 196 ? -1.325 6.297 -3.399 1.00 89.19 196 PRO A N 1
ATOM 1558 C CA . PRO A 1 196 ? -1.007 6.866 -4.707 1.00 89.19 196 PRO A CA 1
ATOM 1559 C C . PRO A 1 196 ? 0.323 7.628 -4.713 1.00 89.19 196 PRO A C 1
ATOM 1561 O O . PRO A 1 196 ? 1.054 7.581 -5.701 1.00 89.19 196 PRO A O 1
ATOM 1564 N N . HIS A 1 197 ? 0.671 8.304 -3.612 1.00 88.38 197 HIS A N 1
ATOM 1565 C CA . HIS A 1 197 ? 1.966 8.975 -3.469 1.00 88.38 197 HIS A CA 1
ATOM 1566 C C . HIS A 1 197 ? 3.116 7.963 -3.420 1.00 88.38 197 HIS A C 1
ATOM 1568 O O . HIS A 1 197 ? 4.110 8.136 -4.126 1.00 88.38 197 HIS A O 1
ATOM 1574 N N . GLN A 1 198 ? 2.946 6.875 -2.660 1.00 89.25 198 GLN A N 1
ATOM 1575 C CA . GLN A 1 198 ? 3.908 5.774 -2.599 1.00 89.25 198 GLN A CA 1
ATOM 1576 C C . GLN A 1 198 ? 4.136 5.160 -3.988 1.00 89.25 198 GLN A C 1
ATOM 1578 O O . GLN A 1 198 ? 5.282 5.028 -4.409 1.00 89.25 198 GLN A O 1
ATOM 1583 N N . ALA A 1 199 ? 3.067 4.849 -4.727 1.00 90.44 199 ALA A N 1
ATOM 1584 C CA . ALA A 1 199 ? 3.168 4.263 -6.064 1.00 90.44 199 ALA A CA 1
ATOM 1585 C C . ALA A 1 199 ? 3.968 5.153 -7.032 1.00 90.44 199 ALA A C 1
ATOM 1587 O O . ALA A 1 199 ? 4.819 4.658 -7.772 1.00 90.44 199 ALA A O 1
ATOM 1588 N N . ARG A 1 200 ? 3.750 6.476 -6.987 1.00 93.69 200 ARG A N 1
ATOM 1589 C CA . ARG A 1 200 ? 4.514 7.443 -7.793 1.00 93.69 200 ARG A CA 1
ATOM 1590 C C . ARG A 1 200 ? 5.988 7.481 -7.394 1.00 93.69 200 ARG A C 1
ATOM 1592 O O . ARG A 1 200 ? 6.840 7.434 -8.274 1.00 93.69 200 ARG A O 1
ATOM 1599 N N . ALA A 1 201 ? 6.296 7.525 -6.098 1.00 92.00 201 ALA A N 1
ATOM 1600 C CA . ALA A 1 201 ? 7.677 7.508 -5.613 1.00 92.00 201 ALA A CA 1
ATOM 1601 C C . ALA A 1 201 ? 8.405 6.214 -6.015 1.00 92.00 201 ALA A C 1
ATOM 1603 O O . ALA A 1 201 ? 9.530 6.255 -6.511 1.00 92.00 201 ALA A O 1
ATOM 1604 N N . THR A 1 202 ? 7.734 5.064 -5.891 1.00 94.75 202 THR A N 1
ATOM 1605 C CA . THR A 1 202 ? 8.261 3.774 -6.354 1.00 94.75 202 THR A CA 1
ATOM 1606 C C . THR A 1 202 ? 8.505 3.773 -7.862 1.00 94.75 202 THR A C 1
ATOM 1608 O O . THR A 1 202 ? 9.549 3.298 -8.307 1.00 94.75 202 THR A O 1
ATOM 1611 N N . LEU A 1 203 ? 7.590 4.333 -8.659 1.00 95.31 203 LEU A N 1
ATOM 1612 C CA . LEU A 1 203 ? 7.771 4.438 -10.107 1.00 95.31 203 LEU A CA 1
ATOM 1613 C C . LEU A 1 203 ? 8.983 5.305 -10.466 1.00 95.31 203 LEU A C 1
ATOM 1615 O O . LEU A 1 203 ? 9.787 4.899 -11.303 1.00 95.31 203 LEU A O 1
ATOM 1619 N N . ILE A 1 204 ? 9.143 6.459 -9.815 1.00 94.88 204 ILE A N 1
ATOM 1620 C CA . ILE A 1 204 ? 10.306 7.339 -10.004 1.00 94.88 204 ILE A CA 1
ATOM 1621 C C . ILE A 1 204 ? 11.597 6.570 -9.714 1.00 94.88 204 ILE A C 1
ATOM 1623 O O . ILE A 1 204 ? 12.479 6.517 -10.569 1.00 94.88 204 ILE A O 1
ATOM 1627 N N . HIS A 1 205 ? 11.665 5.885 -8.572 1.00 94.88 205 HIS A N 1
ATOM 1628 C CA . HIS A 1 205 ? 12.836 5.101 -8.191 1.00 94.88 205 HIS A CA 1
ATOM 1629 C C . HIS A 1 205 ? 13.175 4.003 -9.216 1.00 94.88 205 HIS A C 1
ATOM 1631 O O . HIS A 1 205 ? 14.333 3.819 -9.600 1.00 94.88 205 HIS A O 1
ATOM 1637 N N . ILE A 1 206 ? 12.163 3.293 -9.725 1.00 97.00 206 ILE A N 1
ATOM 1638 C CA . ILE A 1 206 ? 12.354 2.280 -10.774 1.00 97.00 206 ILE A CA 1
ATOM 1639 C C . ILE A 1 206 ? 12.928 2.917 -12.046 1.00 97.00 206 ILE A C 1
ATOM 1641 O O . ILE A 1 206 ? 13.841 2.354 -12.657 1.00 97.00 206 ILE A O 1
ATOM 1645 N N . LEU A 1 207 ? 12.417 4.079 -12.454 1.00 97.62 207 LEU A N 1
ATOM 1646 C CA . LEU A 1 207 ? 12.893 4.782 -13.646 1.00 97.62 207 LEU A CA 1
ATOM 1647 C C . LEU A 1 207 ? 14.335 5.279 -13.477 1.00 97.62 207 LEU A C 1
ATOM 1649 O O . LEU A 1 207 ? 15.145 5.135 -14.396 1.00 97.62 207 LEU A O 1
ATOM 1653 N N . GLU A 1 208 ? 14.696 5.784 -12.301 1.00 97.31 208 GLU A N 1
ATOM 1654 C CA . GLU A 1 208 ? 16.070 6.176 -11.974 1.00 97.31 208 GLU A CA 1
ATOM 1655 C C . GLU A 1 208 ? 17.034 4.990 -12.066 1.00 97.31 208 GLU A C 1
ATOM 1657 O O . GLU A 1 208 ? 18.077 5.088 -12.723 1.00 97.31 208 GLU A O 1
ATOM 1662 N N . LEU A 1 209 ? 16.656 3.837 -11.506 1.00 97.31 209 LEU A N 1
ATOM 1663 C CA . LEU A 1 209 ? 17.437 2.602 -11.614 1.00 97.31 209 LEU A CA 1
ATOM 1664 C C . LEU A 1 209 ? 17.607 2.157 -13.071 1.00 97.31 209 LEU A C 1
ATOM 1666 O O . LEU A 1 209 ? 18.692 1.726 -13.471 1.00 97.31 209 LEU A O 1
ATOM 1670 N N . GLN A 1 210 ? 16.562 2.269 -13.895 1.00 97.62 210 GLN A N 1
ATOM 1671 C CA . GLN A 1 210 ? 16.656 1.952 -15.323 1.00 97.62 210 GLN A CA 1
ATOM 1672 C C . GLN A 1 210 ? 17.629 2.884 -16.052 1.00 97.62 210 GLN A C 1
ATOM 1674 O O . GLN A 1 210 ? 18.434 2.417 -16.864 1.00 97.62 210 GLN A O 1
ATOM 1679 N N . ILE A 1 211 ? 17.596 4.185 -15.751 1.00 98.25 211 ILE A N 1
ATOM 1680 C CA . ILE A 1 211 ? 18.529 5.165 -16.320 1.00 98.25 211 ILE A CA 1
ATOM 1681 C C . ILE A 1 211 ? 19.963 4.836 -15.901 1.00 98.25 211 ILE A C 1
ATOM 1683 O O . ILE A 1 211 ? 20.857 4.821 -16.750 1.00 98.25 211 ILE A O 1
ATOM 1687 N N . GLN A 1 212 ? 20.191 4.536 -14.622 1.00 98.06 212 GLN A N 1
ATOM 1688 C CA . GLN A 1 212 ? 21.513 4.169 -14.111 1.00 98.06 212 GLN A CA 1
ATOM 1689 C C . GLN A 1 212 ? 22.059 2.914 -14.800 1.00 98.06 212 GLN A C 1
ATOM 1691 O O . GLN A 1 212 ? 23.180 2.944 -15.308 1.00 98.06 212 GLN A O 1
ATOM 1696 N N . ARG A 1 213 ? 21.250 1.853 -14.921 1.00 97.62 213 ARG A N 1
ATOM 1697 C CA . ARG A 1 213 ? 21.634 0.619 -15.631 1.00 97.62 213 ARG A CA 1
ATOM 1698 C C . ARG A 1 213 ? 21.994 0.882 -17.092 1.00 97.62 213 ARG A C 1
ATOM 1700 O O . ARG A 1 213 ? 22.996 0.369 -17.580 1.00 97.62 213 ARG A O 1
ATOM 1707 N N . ARG A 1 214 ? 21.212 1.712 -17.795 1.00 97.75 214 ARG A N 1
ATOM 1708 C CA . ARG A 1 214 ? 21.500 2.077 -19.195 1.00 97.75 214 ARG A CA 1
ATOM 1709 C C . ARG A 1 214 ? 22.789 2.887 -19.321 1.00 97.75 214 ARG A C 1
ATOM 1711 O O . ARG A 1 214 ? 23.570 2.628 -20.231 1.00 97.75 214 ARG A O 1
ATOM 1718 N N . LYS A 1 215 ? 23.042 3.832 -18.409 1.00 98.12 215 LYS A N 1
ATOM 1719 C CA . LYS A 1 215 ? 24.296 4.605 -18.382 1.00 98.12 215 LYS A CA 1
ATOM 1720 C C . LYS A 1 215 ? 25.511 3.705 -18.149 1.00 98.12 215 LYS A C 1
ATOM 1722 O O . LYS A 1 215 ? 26.499 3.848 -18.862 1.00 98.12 215 LYS A O 1
ATOM 1727 N N . GLN A 1 216 ? 25.412 2.765 -17.209 1.00 97.62 216 GLN A N 1
ATOM 1728 C CA . GLN A 1 216 ? 26.461 1.776 -16.946 1.00 97.62 216 GLN A CA 1
ATOM 1729 C C . GLN A 1 216 ? 26.730 0.911 -18.183 1.00 97.62 216 GLN A C 1
ATOM 1731 O O . GLN A 1 216 ? 27.867 0.843 -18.632 1.00 97.62 216 GLN A O 1
ATOM 1736 N N . ALA A 1 217 ? 25.686 0.369 -18.818 1.00 97.00 217 ALA A N 1
ATOM 1737 C CA . ALA A 1 217 ? 25.839 -0.431 -20.033 1.00 97.00 217 ALA A CA 1
ATOM 1738 C C . ALA A 1 217 ? 26.514 0.343 -21.184 1.00 97.00 217 ALA A C 1
ATOM 1740 O O . ALA A 1 217 ? 27.368 -0.201 -21.882 1.00 97.00 217 ALA A O 1
ATOM 1741 N N . VAL A 1 218 ? 26.170 1.623 -21.380 1.00 97.69 218 VAL A N 1
ATOM 1742 C CA . VAL A 1 218 ? 26.824 2.475 -22.392 1.00 97.69 218 VAL A CA 1
ATOM 1743 C C . VAL A 1 218 ? 28.304 2.680 -22.073 1.00 97.69 218 VAL A C 1
ATOM 1745 O O . VAL A 1 218 ? 29.140 2.618 -22.975 1.00 97.69 218 VAL A O 1
ATOM 1748 N N . GLU A 1 219 ? 28.635 2.927 -20.809 1.00 97.31 219 GLU A N 1
ATOM 1749 C CA . GLU A 1 219 ? 30.016 3.104 -20.366 1.00 97.31 219 GLU A CA 1
ATOM 1750 C C . GLU A 1 219 ? 30.833 1.814 -20.541 1.00 97.31 219 GLU A C 1
ATOM 1752 O O . GLU A 1 219 ? 31.947 1.852 -21.066 1.00 97.31 219 GLU A O 1
ATOM 1757 N N . ASP A 1 220 ? 30.253 0.659 -20.221 1.00 96.88 220 ASP A N 1
ATOM 1758 C CA . ASP A 1 220 ? 30.888 -0.646 -20.414 1.00 96.88 220 ASP A CA 1
ATOM 1759 C C . ASP A 1 220 ? 31.144 -0.947 -21.897 1.00 96.88 220 ASP A C 1
ATOM 1761 O O . ASP A 1 220 ? 32.242 -1.379 -22.264 1.00 96.88 220 ASP A O 1
ATOM 1765 N N . ILE A 1 221 ? 30.184 -0.640 -22.778 1.00 96.88 221 ILE A N 1
ATOM 1766 C CA . ILE A 1 221 ? 30.357 -0.777 -24.232 1.00 96.88 221 ILE A CA 1
ATOM 1767 C C . ILE A 1 221 ? 31.472 0.148 -24.734 1.00 96.88 221 ILE A C 1
ATOM 1769 O O . ILE A 1 221 ? 32.327 -0.291 -25.507 1.00 96.88 221 ILE A O 1
ATOM 1773 N N . LYS A 1 222 ? 31.515 1.411 -24.287 1.00 96.31 222 LYS A N 1
ATOM 1774 C CA . LYS A 1 222 ? 32.580 2.361 -24.662 1.00 96.31 222 LYS A CA 1
ATOM 1775 C C . LYS A 1 222 ? 33.958 1.871 -24.218 1.00 96.31 222 LYS A C 1
ATOM 1777 O O . LYS A 1 222 ? 34.917 1.914 -24.997 1.00 96.31 222 LYS A O 1
ATOM 1782 N N . ARG A 1 223 ? 34.064 1.359 -22.990 1.00 95.38 223 ARG A N 1
ATOM 1783 C CA . ARG A 1 223 ? 35.298 0.758 -22.464 1.00 95.38 223 ARG A CA 1
ATOM 1784 C C . ARG A 1 223 ? 35.719 -0.444 -23.300 1.00 95.38 223 ARG A C 1
ATOM 1786 O O . ARG A 1 223 ? 36.857 -0.487 -23.764 1.00 95.38 223 ARG A O 1
ATOM 1793 N N . TYR A 1 224 ? 34.801 -1.366 -23.575 1.00 95.19 224 TYR A N 1
ATOM 1794 C CA . TYR A 1 224 ? 35.076 -2.541 -24.399 1.00 95.19 224 TYR A CA 1
ATOM 1795 C C . TYR A 1 224 ? 35.518 -2.168 -25.823 1.00 95.19 224 TYR A C 1
ATOM 1797 O O . TYR A 1 224 ? 36.505 -2.711 -26.326 1.00 95.19 224 TYR A O 1
ATOM 1805 N N . ALA A 1 225 ? 34.837 -1.219 -26.469 1.00 94.81 225 ALA A N 1
ATOM 1806 C CA . ALA A 1 225 ? 35.174 -0.761 -27.815 1.00 94.81 225 ALA A CA 1
ATOM 1807 C C . ALA A 1 225 ? 36.563 -0.105 -27.867 1.00 94.81 225 ALA A C 1
ATOM 1809 O O . ALA A 1 225 ? 37.376 -0.452 -28.723 1.00 94.81 225 ALA A O 1
ATOM 1810 N N . SER A 1 226 ? 36.875 0.785 -26.919 1.00 93.75 226 SER A N 1
ATOM 1811 C CA . SER A 1 226 ? 38.178 1.464 -26.867 1.00 93.75 226 SER A CA 1
ATOM 1812 C C . SER A 1 226 ? 39.343 0.500 -26.606 1.00 93.75 226 SER A C 1
ATOM 1814 O O . SER A 1 226 ? 40.389 0.609 -27.250 1.00 93.75 226 SER A O 1
ATOM 1816 N N . LEU A 1 227 ? 39.164 -0.483 -25.717 1.00 93.44 227 LEU A N 1
ATOM 1817 C CA . LEU A 1 227 ? 40.164 -1.521 -25.454 1.00 93.44 227 LEU A CA 1
ATOM 1818 C C . LEU A 1 227 ? 40.378 -2.421 -26.672 1.00 93.44 227 LEU A C 1
ATOM 1820 O O . LEU A 1 227 ? 41.523 -2.703 -27.035 1.00 93.44 227 LEU A O 1
ATOM 1824 N N . ASN A 1 228 ? 39.300 -2.847 -27.336 1.00 93.00 228 ASN A N 1
ATOM 1825 C CA . ASN A 1 228 ? 39.420 -3.657 -28.545 1.00 93.00 228 ASN A CA 1
ATOM 1826 C C . ASN A 1 228 ? 40.074 -2.894 -29.689 1.00 93.00 228 ASN A C 1
ATOM 1828 O O . ASN A 1 228 ? 40.935 -3.464 -30.354 1.00 93.00 228 ASN A O 1
ATOM 1832 N N . LEU A 1 229 ? 39.733 -1.619 -29.881 1.00 93.00 229 LEU A N 1
ATOM 1833 C CA . LEU A 1 229 ? 40.360 -0.783 -30.900 1.00 93.00 229 LEU A CA 1
ATOM 1834 C C . LEU A 1 229 ? 41.868 -0.649 -30.649 1.00 93.00 229 LEU A C 1
ATOM 1836 O O . LEU A 1 229 ? 42.659 -0.923 -31.548 1.00 93.00 229 LEU A O 1
ATOM 1840 N N . LYS A 1 230 ? 42.282 -0.336 -29.412 1.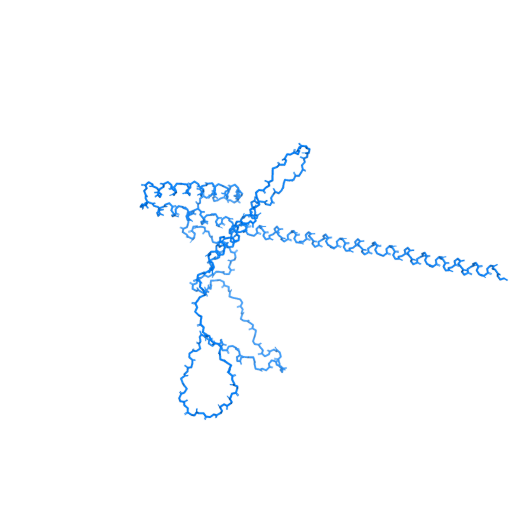00 90.38 230 LYS A N 1
ATOM 1841 C CA . LYS A 1 230 ? 43.706 -0.303 -29.027 1.00 90.38 230 LYS A CA 1
ATOM 1842 C C . LYS A 1 230 ? 44.399 -1.645 -29.281 1.00 90.38 230 LYS A C 1
ATOM 1844 O O . LYS A 1 230 ? 45.518 -1.677 -29.791 1.00 90.38 230 LYS A O 1
ATOM 1849 N N . ARG A 1 231 ? 43.734 -2.760 -28.960 1.00 90.44 231 ARG A N 1
ATOM 1850 C CA . ARG A 1 231 ? 44.267 -4.111 -29.188 1.00 90.44 231 ARG A CA 1
ATOM 1851 C C . ARG A 1 231 ? 44.430 -4.425 -30.677 1.00 90.44 231 ARG A C 1
ATOM 1853 O O . ARG A 1 231 ? 45.448 -5.001 -31.047 1.00 90.44 231 ARG A O 1
ATOM 1860 N N . LEU A 1 232 ? 43.445 -4.083 -31.508 1.00 89.94 232 LEU A N 1
ATOM 1861 C CA . LEU A 1 232 ? 43.471 -4.322 -32.954 1.00 89.94 232 LEU A CA 1
ATOM 1862 C C . LEU A 1 232 ? 44.531 -3.458 -33.639 1.00 89.94 232 LEU A C 1
ATOM 1864 O O . LEU A 1 232 ? 45.370 -4.004 -34.351 1.00 89.94 232 LEU A O 1
ATOM 1868 N N . LEU A 1 233 ? 44.570 -2.154 -33.346 1.00 87.44 233 LEU A N 1
ATOM 1869 C CA . LEU A 1 233 ? 45.608 -1.250 -33.852 1.00 87.44 233 LEU A CA 1
ATOM 1870 C C . LEU A 1 233 ? 47.004 -1.735 -33.450 1.00 87.44 233 LEU A C 1
ATOM 1872 O O . LEU A 1 233 ? 47.880 -1.873 -34.297 1.00 87.44 233 LEU A O 1
ATOM 1876 N N . GLY A 1 234 ? 47.201 -2.101 -32.180 1.00 88.44 234 GLY A N 1
ATOM 1877 C CA . GLY A 1 234 ? 48.479 -2.636 -31.712 1.00 88.44 234 GLY A CA 1
ATOM 1878 C C . GLY A 1 234 ? 48.861 -3.990 -32.325 1.00 88.44 234 GLY A C 1
ATOM 1879 O O . GLY A 1 234 ? 50.035 -4.352 -32.296 1.00 88.44 234 GLY A O 1
ATOM 1880 N N . LYS A 1 235 ? 47.913 -4.780 -32.845 1.00 85.31 235 LYS A N 1
ATOM 1881 C CA . LYS A 1 235 ? 48.228 -5.987 -33.629 1.00 85.31 235 LYS A CA 1
ATOM 1882 C C . LYS A 1 235 ? 48.656 -5.608 -35.044 1.00 85.31 235 LYS A C 1
ATOM 1884 O O . LYS A 1 235 ? 49.735 -6.027 -35.439 1.00 85.31 235 LYS A O 1
ATOM 1889 N N . HIS A 1 236 ? 47.870 -4.774 -35.730 1.00 82.25 236 HIS A N 1
ATOM 1890 C CA . HIS A 1 236 ? 48.162 -4.316 -37.092 1.00 82.25 236 HIS A CA 1
ATOM 1891 C C . HIS A 1 236 ? 49.528 -3.627 -37.200 1.00 82.25 236 HIS A C 1
ATOM 1893 O O . HIS A 1 236 ? 50.348 -4.054 -38.008 1.00 82.25 236 HIS A O 1
ATOM 1899 N N . LEU A 1 237 ? 49.826 -2.674 -36.309 1.00 80.94 237 LEU A N 1
ATOM 1900 C CA . LEU A 1 237 ? 51.124 -1.983 -36.254 1.00 80.94 237 LEU A CA 1
ATOM 1901 C C . LEU A 1 237 ? 52.305 -2.946 -36.036 1.00 80.94 237 LEU A C 1
ATOM 1903 O O . LEU A 1 237 ? 53.380 -2.747 -36.591 1.00 80.94 237 LEU A O 1
ATOM 1907 N N . ARG A 1 238 ? 52.122 -4.015 -35.245 1.00 78.06 238 ARG A N 1
ATOM 1908 C CA . ARG A 1 238 ? 53.169 -5.031 -35.031 1.00 78.06 238 ARG A CA 1
ATOM 1909 C C . ARG A 1 238 ? 53.392 -5.904 -36.258 1.00 78.06 238 ARG A C 1
ATOM 1911 O O . ARG A 1 238 ? 54.540 -6.187 -36.578 1.00 78.06 238 ARG A O 1
ATOM 1918 N N . THR A 1 239 ? 52.324 -6.328 -36.930 1.00 75.19 239 THR A N 1
ATOM 1919 C CA . THR A 1 239 ? 52.435 -7.098 -38.176 1.00 75.19 239 THR A CA 1
ATOM 1920 C C . THR A 1 239 ? 53.054 -6.276 -39.300 1.00 75.19 239 THR A C 1
ATOM 1922 O O . THR A 1 239 ? 53.939 -6.784 -39.973 1.00 75.19 239 THR A O 1
ATOM 1925 N N . GLU A 1 240 ? 52.672 -5.008 -39.464 1.00 72.19 240 GLU A N 1
ATOM 1926 C CA . GLU A 1 240 ? 53.243 -4.140 -40.503 1.00 72.19 240 GLU A CA 1
ATOM 1927 C C . GLU A 1 240 ? 54.728 -3.852 -40.260 1.00 72.19 240 GLU A C 1
ATOM 1929 O O . GLU A 1 240 ? 55.533 -4.037 -41.169 1.00 72.19 240 GLU A O 1
ATOM 1934 N N . CYS A 1 241 ? 55.130 -3.510 -39.028 1.00 67.62 241 CYS A N 1
ATOM 1935 C CA . CYS A 1 241 ? 56.552 -3.362 -38.695 1.00 67.62 241 CYS A CA 1
ATOM 1936 C C . CYS A 1 241 ? 57.350 -4.654 -38.928 1.00 67.62 241 CYS A C 1
ATOM 1938 O O . CYS A 1 241 ? 58.497 -4.593 -39.361 1.00 67.62 241 CYS A O 1
ATOM 1940 N N . PHE A 1 242 ? 56.764 -5.823 -38.651 1.00 71.12 242 PHE A N 1
ATOM 1941 C CA . PHE A 1 242 ? 57.427 -7.107 -38.880 1.00 71.12 242 PHE A CA 1
ATOM 1942 C C . PHE A 1 242 ? 57.571 -7.429 -40.376 1.00 71.12 242 PHE A C 1
ATOM 1944 O O . PHE A 1 242 ? 58.622 -7.903 -40.799 1.00 71.12 242 PHE A O 1
ATOM 1951 N N . CYS A 1 243 ? 56.556 -7.126 -41.189 1.00 69.38 243 CYS A N 1
ATOM 1952 C CA . CYS A 1 243 ? 56.619 -7.277 -42.643 1.00 69.38 243 CYS A CA 1
ATOM 1953 C C . CYS A 1 243 ? 57.664 -6.344 -43.271 1.00 69.38 243 CYS A C 1
ATOM 1955 O O . CYS A 1 243 ? 58.493 -6.813 -44.047 1.00 69.38 243 CYS A O 1
ATOM 1957 N N . LEU A 1 244 ? 57.689 -5.067 -42.875 1.00 71.88 244 LEU A N 1
ATOM 1958 C CA . LEU A 1 244 ? 58.686 -4.099 -43.352 1.00 71.88 244 LEU A CA 1
ATOM 1959 C C . LEU A 1 244 ? 60.116 -4.488 -42.941 1.00 71.88 244 LEU A C 1
ATOM 1961 O O . LEU A 1 244 ? 61.053 -4.333 -43.719 1.00 71.88 244 LEU A O 1
ATOM 1965 N N . PHE A 1 245 ? 60.293 -5.042 -41.739 1.00 72.31 245 PHE A N 1
ATOM 1966 C CA . PHE A 1 245 ? 61.591 -5.544 -41.283 1.00 72.31 245 PHE A CA 1
ATOM 1967 C C . PHE A 1 245 ? 62.086 -6.744 -42.108 1.00 72.31 245 PHE A C 1
ATOM 1969 O O . PHE A 1 245 ? 63.272 -6.830 -42.417 1.00 72.31 245 PHE A O 1
ATOM 1976 N N . LEU A 1 246 ? 61.190 -7.659 -42.495 1.00 67.69 246 LEU A N 1
ATOM 1977 C CA . LEU A 1 246 ? 61.537 -8.799 -43.350 1.00 67.69 246 LEU A CA 1
ATOM 1978 C C . LEU A 1 246 ? 61.838 -8.395 -44.800 1.00 67.69 246 LEU A C 1
ATOM 1980 O O . LEU A 1 246 ? 62.656 -9.052 -45.440 1.00 67.69 246 LEU A O 1
ATOM 1984 N N . GLU A 1 247 ? 61.207 -7.338 -45.316 1.00 71.75 247 GLU A N 1
ATOM 1985 C CA . GLU A 1 247 ? 61.550 -6.775 -46.629 1.00 71.75 247 GLU A CA 1
ATOM 1986 C C . GLU A 1 247 ? 62.921 -6.091 -46.630 1.00 71.75 247 GLU A C 1
ATOM 1988 O O . GLU A 1 247 ? 63.652 -6.228 -47.602 1.00 71.75 247 GLU A O 1
ATOM 1993 N N . TYR A 1 248 ? 63.313 -5.426 -45.538 1.00 70.12 248 TYR A N 1
ATOM 1994 C CA . TYR A 1 248 ? 64.624 -4.771 -45.423 1.00 70.12 248 TYR A CA 1
ATOM 1995 C C . TYR A 1 248 ? 65.808 -5.754 -45.299 1.00 70.12 248 TYR A C 1
ATOM 1997 O O . TYR A 1 248 ? 66.958 -5.376 -45.506 1.00 70.12 248 TYR A O 1
ATOM 2005 N N . LEU A 1 249 ? 65.546 -7.012 -44.931 1.00 68.75 249 LEU A N 1
ATOM 2006 C CA . LEU A 1 249 ? 66.559 -8.065 -44.763 1.00 68.75 249 LEU A CA 1
ATOM 2007 C C . LEU A 1 249 ? 66.813 -8.908 -46.027 1.00 68.75 249 LEU A C 1
ATOM 2009 O O . LEU A 1 249 ? 67.652 -9.811 -45.980 1.00 68.75 249 LEU A O 1
ATOM 2013 N N . LYS A 1 250 ? 66.094 -8.652 -47.125 1.00 62.50 250 LYS A N 1
ATOM 2014 C CA . LYS A 1 250 ? 66.317 -9.264 -48.445 1.00 62.50 250 LYS A CA 1
ATOM 2015 C C . LYS A 1 250 ? 67.120 -8.341 -49.349 1.00 62.50 250 LYS A C 1
ATOM 2017 O O . LYS A 1 250 ? 67.909 -8.897 -50.143 1.00 62.50 250 LYS A O 1
#

Sequence (250 aa):
MSPYSLVCIAALHVIYDEGPTSTDGTDATTRAPINLALLVPSLLRCLVAEKTEQKGEGKKNSFDPWFNRKGKLRMATATYPPPPPYYRLYKDYIQNPKSAPEPPPPIEGTYALFGATYTTDDVLPSLEEQGVRQLYPKGSNVDFKKELRSLNRELQLHLLELADVLVERPSQYARRVEDISLIFKNLHHLLNSLRPHQARATLIHILELQIQRRKQAVEDIKRYASLNLKRLLGKHLRTECFCLFLEYLK

pLDDT: mean 71.23, std 24.49, range [25.25, 98.25]

InterPro domains:
  IPR009244 Mediator complex, subunit Med7 [PF05983] (78-224)
  IPR009244 Mediator complex, subunit Med7 [PTHR21428] (74-225)
  IPR037212 Mediator complex, subunit Med7/Med21-like [SSF140718] (141-224)
  IPR044888 Mediator complex, subunit Med7 superfmaily [G3DSA:6.10.140.200] (136-232)

Radius of gyration: 34.48 Å; chains: 1; bounding box: 96×73×86 Å

Foldseek 3Di:
DDPVVVVVVVVVCVVPPCDDPDDDDDDDDDDDDDPPVPVVVVVVVVVPPDDDDDDDDDDDDDDDDDDDDPDDDPPPPDPDDDPDPLVVQPDCCVPPVVSRDDDDDDDAAWDDDPNDIDHPDPDQDDCVVVVADAPADPDPDDPLVVVLVVLVVVLVVLVVVLVVCCVPPVPCNVVSVVVNVSSVVNNVSSVSVCVVVVVVVVVVVVVVVVVVVVVVVVVVVVVVVVVVVVVVVVVVVVVVVVVVVVVVVD